Protein 3SEB (pdb70)

B-factor: mean 26.68, std 19.59, range [4.64, 135.82]

Nearest PDB structures (foldseek):
  3seb-assembly1_A  TM=1.004E+00  e=2.563E-52  Staphylococcus aureus
  3r8b-assembly5_I  TM=9.930E-01  e=5.705E-45  Staphylococcus aureus
  3r8b-assembly4_G  TM=9.935E-01  e=1.602E-44  Staphylococcus aureus
  8ybm-assembly2_C  TM=9.834E-01  e=3.161E-43  Staphylococcus aureus
  8ybm-assembly1_A  TM=9.885E-01  e=7.055E-43  Staphylococcus aureus

Structure (mmCIF, N/CA/C/O backbone):
data_3SEB
#
_entry.id   3SEB
#
_cell.length_a   45.404
_cell.length_b   67.720
_cell.length_c   79.065
_cell.angle_alpha   90.00
_cell.angle_beta   90.00
_cell.angle_gamma   90.00
#
_symmetry.space_group_name_H-M   'P 21 21 21'
#
loop_
_entity.id
_entity.type
_entity.pdbx_description
1 polymer 'STAPHYLOCOCCAL ENTEROTOXIN B'
2 water water
#
loop_
_atom_site.group_PDB
_atom_site.id
_atom_site.type_symbol
_atom_site.label_atom_id
_atom_site.label_alt_id
_atom_site.label_comp_id
_atom_site.label_asym_id
_atom_site.label_entity_id
_atom_site.label_seq_id
_atom_site.pdbx_PDB_ins_code
_atom_site.Cartn_x
_atom_site.Cartn_y
_atom_site.Cartn_z
_atom_site.occupancy
_atom_site.B_iso_or_equiv
_atom_site.auth_seq_id
_atom_site.auth_comp_id
_atom_site.auth_asym_id
_atom_site.auth_atom_id
_atom_site.pdbx_PDB_model_num
ATOM 1 N N . GLU A 1 1 ? 6.483 13.242 42.337 1.00 26.93 1 GLU A N 1
ATOM 2 C CA . GLU A 1 1 ? 6.225 13.623 43.720 1.00 49.64 1 GLU A CA 1
ATOM 3 C C . GLU A 1 1 ? 5.401 14.902 43.813 1.00 54.09 1 GLU A C 1
ATOM 4 O O . GLU A 1 1 ? 5.412 15.758 42.926 1.00 51.07 1 GLU A O 1
ATOM 10 N N . SER A 1 2 ? 4.660 15.059 44.908 1.00 49.28 2 SER A N 1
ATOM 11 C CA . SER A 1 2 ? 3.780 16.218 45.025 1.00 45.13 2 SER A CA 1
ATOM 12 C C . SER A 1 2 ? 4.183 17.146 46.168 1.00 46.38 2 SER A C 1
ATOM 13 O O . SER A 1 2 ? 4.287 16.737 47.320 1.00 48.67 2 SER A O 1
ATOM 16 N N . GLN A 1 3 ? 4.397 18.411 45.824 1.00 40.14 3 GLN A N 1
ATOM 17 C CA . GLN A 1 3 ? 4.503 19.479 46.813 1.00 43.29 3 GLN A CA 1
ATOM 18 C C . GLN A 1 3 ? 3.333 19.402 47.780 1.00 40.94 3 GLN A C 1
ATOM 19 O O . GLN A 1 3 ? 2.178 19.294 47.357 1.00 31.99 3 GLN A O 1
ATOM 25 N N . PRO A 1 4 ? 3.564 19.452 49.088 1.00 49.24 4 PRO A N 1
ATOM 26 C CA . PRO A 1 4 ? 2.418 19.417 50.011 1.00 43.73 4 PRO A CA 1
ATOM 27 C C . PRO A 1 4 ? 1.528 20.641 49.794 1.00 27.20 4 PRO A C 1
ATOM 28 O O . PRO A 1 4 ? 2.026 21.718 49.470 1.00 31.05 4 PRO A O 1
ATOM 32 N N . ASP A 1 5 ? 0.217 20.461 49.942 1.00 32.66 5 ASP A N 1
ATOM 33 C CA . ASP A 1 5 ? -0.696 21.593 49.750 1.00 33.40 5 ASP A CA 1
ATOM 34 C C . ASP A 1 5 ? -0.512 22.576 50.899 1.00 37.19 5 ASP A C 1
ATOM 35 O O . ASP A 1 5 ? -0.137 22.202 52.008 1.00 51.68 5 ASP A O 1
ATOM 40 N N . PRO A 1 6 ? -0.753 23.854 50.623 1.00 24.68 6 PRO A N 1
ATOM 41 C CA . PRO A 1 6 ? -0.423 24.945 51.533 1.00 27.65 6 PRO A CA 1
ATOM 42 C C . PRO A 1 6 ? -0.935 24.791 52.969 1.00 29.99 6 PRO A C 1
ATOM 43 O O . PRO A 1 6 ? -2.065 24.383 53.218 1.00 38.82 6 PRO A O 1
ATOM 47 N N . LYS A 1 7 ? -0.076 25.152 53.904 1.00 34.40 7 LYS A N 1
ATOM 48 C CA . LYS A 1 7 ? -0.299 25.245 55.335 1.00 51.56 7 LYS A CA 1
ATOM 49 C C . LYS A 1 7 ? 1.041 25.282 56.065 1.00 76.78 7 LYS A C 1
ATOM 50 O O . LYS A 1 7 ? 1.188 26.018 57.037 1.00 110.33 7 LYS A O 1
ATOM 56 N N . PRO A 1 8 ? 2.005 24.511 55.588 1.00 90.27 8 PRO A N 1
ATOM 57 C CA . PRO A 1 8 ? 3.408 24.937 55.579 1.00 91.07 8 PRO A CA 1
ATOM 58 C C . PRO A 1 8 ? 3.531 26.021 54.511 1.00 87.32 8 PRO A C 1
ATOM 59 O O . PRO A 1 8 ? 2.987 25.876 53.410 1.00 76.66 8 PRO A O 1
ATOM 63 N N . ASP A 1 9 ? 4.199 27.136 54.807 1.00 91.17 9 ASP A N 1
ATOM 64 C CA . ASP A 1 9 ? 4.001 28.249 53.864 1.00 88.57 9 ASP A CA 1
ATOM 65 C C . ASP A 1 9 ? 2.526 28.603 53.847 1.00 78.64 9 ASP A C 1
ATOM 66 O O . ASP A 1 9 ? 1.834 28.284 52.873 1.00 61.84 9 ASP A O 1
ATOM 71 N N . GLU A 1 10 ? 1.933 29.225 54.881 1.00 66.71 10 GLU A N 1
ATOM 72 C CA . GLU A 1 10 ? 0.508 29.468 54.584 1.00 36.69 10 GLU A CA 1
ATOM 73 C C . GLU A 1 10 ? 0.463 30.675 53.646 1.00 27.44 10 GLU A C 1
ATOM 74 O O . GLU A 1 10 ? 1.442 31.376 53.451 1.00 31.26 10 GLU A O 1
ATOM 80 N N . LEU A 1 11 ? -0.712 30.828 53.059 1.00 17.14 11 LEU A N 1
ATOM 81 C CA . LEU A 1 11 ? -0.866 31.647 51.864 1.00 18.89 11 LEU A CA 1
ATOM 82 C C . LEU A 1 11 ? -0.824 33.131 52.199 1.00 29.92 11 LEU A C 1
ATOM 83 O O . LEU A 1 11 ? -1.170 33.565 53.300 1.00 22.62 11 LEU A O 1
ATOM 88 N N . HIS A 1 12 ? -0.396 33.918 51.211 1.00 20.93 12 HIS A N 1
ATOM 89 C CA . HIS A 1 12 ? -0.524 35.359 51.347 1.00 18.49 12 HIS A CA 1
ATOM 90 C C . HIS A 1 12 ? -1.978 35.775 51.445 1.00 18.15 12 HIS A C 1
ATOM 91 O O . HIS A 1 12 ? -2.845 35.291 50.723 1.00 21.17 12 HIS A O 1
ATOM 98 N N . LYS A 1 13 ? -2.274 36.721 52.325 1.00 19.36 13 LYS A N 1
ATOM 99 C CA . LYS A 1 13 ? -3.644 37.216 52.460 1.00 16.83 13 LYS A CA 1
ATOM 100 C C . LYS A 1 13 ? -3.807 38.559 51.784 1.00 16.29 13 LYS A C 1
ATOM 101 O O . LYS A 1 13 ? -3.062 39.509 52.115 1.00 19.34 13 LYS A O 1
ATOM 107 N N . SER A 1 14 ? -4.706 38.740 50.831 1.00 21.35 14 SER A N 1
ATOM 108 C CA . SER A 1 14 ? -4.776 40.028 50.136 1.00 19.04 14 SER A CA 1
ATOM 109 C C . SER A 1 14 ? -5.115 41.160 51.090 1.00 20.23 14 SER A C 1
ATOM 110 O O . SER A 1 14 ? -4.685 42.306 50.879 1.00 22.90 14 SER A O 1
ATOM 113 N N . SER A 1 15 ? -5.880 40.875 52.143 1.00 18.93 15 SER A N 1
ATOM 114 C CA . SER A 1 15 ? -6.221 41.968 53.061 1.00 20.61 15 SER A CA 1
ATOM 115 C C . SER A 1 15 ? -4.994 42.537 53.741 1.00 24.24 15 SER A C 1
ATOM 116 O O . SER A 1 15 ? -5.055 43.665 54.256 1.00 29.56 15 SER A O 1
ATOM 119 N N . LYS A 1 16 ? -3.865 41.847 53.779 1.00 18.78 16 LYS A N 1
ATOM 120 C CA . LYS A 1 16 ? -2.687 42.401 54.434 1.00 23.01 16 LYS A CA 1
ATOM 121 C C . LYS A 1 16 ? -1.715 43.068 53.473 1.00 24.81 16 LYS A C 1
ATOM 122 O O . LYS A 1 16 ? -0.664 43.552 53.891 1.00 27.58 16 LYS A O 1
ATOM 128 N N . PHE A 1 17 ? -2.045 43.086 52.191 1.00 19.07 17 PHE A N 1
ATOM 129 C CA . PHE A 1 17 ? -1.330 43.859 51.197 1.00 14.99 17 PHE A CA 1
ATOM 130 C C . PHE A 1 17 ? -1.999 45.222 51.079 1.00 17.87 17 PHE A C 1
ATOM 131 O O . PHE A 1 17 ? -3.206 45.302 50.807 1.00 21.12 17 PHE A O 1
ATOM 139 N N . THR A 1 18 ? -1.206 46.275 51.307 1.00 17.75 18 THR A N 1
ATOM 140 C CA . THR A 1 18 ? -1.780 47.615 51.312 1.00 24.18 18 THR A CA 1
ATOM 141 C C . THR A 1 18 ? -1.249 48.480 50.178 1.00 31.61 18 THR A C 1
ATOM 142 O O . THR A 1 18 ? -1.563 49.671 50.096 1.00 29.35 18 THR A O 1
ATOM 146 N N . GLY A 1 19 ? -0.461 47.909 49.268 1.00 22.05 19 GLY A N 1
ATOM 147 C CA . GLY A 1 19 ? 0.006 48.625 48.087 1.00 21.71 19 GLY A CA 1
ATOM 148 C C . GLY A 1 19 ? -1.047 48.658 46.989 1.00 19.35 19 GLY A C 1
ATOM 149 O O . GLY A 1 19 ? -2.225 48.427 47.255 1.00 23.65 19 GLY A O 1
ATOM 150 N N . LEU A 1 20 ? -0.619 48.947 45.767 1.00 17.42 20 LEU A N 1
ATOM 151 C CA . LEU A 1 20 ? -1.493 49.097 44.611 1.00 20.25 20 LEU A CA 1
ATOM 152 C C . LEU A 1 20 ? -1.688 47.745 43.927 1.00 18.14 20 LEU A C 1
ATOM 153 O O . LEU A 1 20 ? -0.747 47.262 43.293 1.00 16.23 20 LEU A O 1
ATOM 158 N N . MET A 1 21 ? -2.860 47.147 44.054 1.00 15.16 21 MET A N 1
ATOM 159 C CA . MET A 1 21 ? -3.130 45.838 43.445 1.00 16.74 21 MET A CA 1
ATOM 160 C C . MET A 1 21 ? -3.034 45.900 41.921 1.00 15.03 21 MET A C 1
ATOM 161 O O . MET A 1 21 ? -2.793 44.844 41.303 1.00 14.18 21 MET A O 1
ATOM 166 N N . GLU A 1 22 ? -3.198 47.065 41.306 1.00 13.28 22 GLU A N 1
ATOM 167 C CA . GLU A 1 22 ? -2.973 47.184 39.857 1.00 13.08 22 GLU A CA 1
ATOM 168 C C . GLU A 1 22 ? -1.616 46.649 39.413 1.00 13.30 22 GLU A C 1
ATOM 169 O O . GLU A 1 22 ? -1.462 46.174 38.295 1.00 14.51 22 GLU A O 1
ATOM 175 N N . ASN A 1 23 ? -0.627 46.759 40.287 1.00 13.72 23 ASN A N 1
ATOM 176 C CA . ASN A 1 23 ? 0.729 46.363 39.913 1.00 14.60 23 ASN A CA 1
ATOM 177 C C . ASN A 1 23 ? 0.860 44.846 39.826 1.00 13.31 23 ASN A C 1
ATOM 178 O O . ASN A 1 23 ? 1.803 44.406 39.153 1.00 16.15 23 ASN A O 1
ATOM 183 N N . MET A 1 24 ? -0.055 44.107 40.439 1.00 13.28 24 MET A N 1
ATOM 184 C CA . MET A 1 24 ? -0.205 42.667 40.166 1.00 12.78 24 MET A CA 1
ATOM 185 C C . MET A 1 24 ? -1.144 42.439 38.991 1.00 12.96 24 MET A C 1
ATOM 186 O O . MET A 1 24 ? -0.863 41.620 38.105 1.00 14.96 24 MET A O 1
ATOM 191 N N . LYS A 1 25 ? -2.264 43.153 38.910 1.00 11.88 25 LYS A N 1
ATOM 192 C CA . LYS A 1 25 ? -3.226 42.950 37.832 1.00 13.30 25 LYS A CA 1
ATOM 193 C C . LYS A 1 25 ? -2.603 43.061 36.452 1.00 14.09 25 LYS A C 1
ATOM 194 O O . LYS A 1 25 ? -2.897 42.278 35.557 1.00 14.27 25 LYS A O 1
ATOM 200 N N . VAL A 1 26 ? -1.737 44.049 36.251 1.00 13.18 26 VAL A N 1
ATOM 201 C CA . VAL A 1 26 ? -1.189 44.334 34.933 1.00 14.02 26 VAL A CA 1
ATOM 202 C C . VAL A 1 26 ? -0.367 43.167 34.405 1.00 16.88 26 VAL A C 1
ATOM 203 O O . VAL A 1 26 ? -0.234 43.015 33.187 1.00 18.20 26 VAL A O 1
ATOM 207 N N . LEU A 1 27 ? 0.151 42.326 35.295 1.00 15.11 27 LEU A N 1
ATOM 208 C CA . LEU A 1 27 ? 0.940 41.179 34.815 1.00 11.25 27 LEU A CA 1
ATOM 209 C C . LEU A 1 27 ? 0.047 40.142 34.142 1.00 14.17 27 LEU A C 1
ATOM 210 O O . LEU A 1 27 ? 0.583 39.351 33.348 1.00 15.01 27 LEU A O 1
ATOM 215 N N . TYR A 1 28 ? -1.252 40.117 34.465 1.00 12.62 28 TYR A N 1
ATOM 216 C CA . TYR A 1 28 ? -2.173 39.094 33.965 1.00 11.94 28 TYR A CA 1
ATOM 217 C C . TYR A 1 28 ? -3.331 39.702 33.186 1.00 14.68 28 TYR A C 1
ATOM 218 O O . TYR A 1 28 ? -4.372 39.055 33.011 1.00 18.21 28 TYR A O 1
ATOM 227 N N . ASP A 1 29 ? -3.130 40.931 32.714 1.00 12.37 29 ASP A N 1
ATOM 228 C CA . ASP A 1 29 ? -4.077 41.600 31.830 1.00 16.53 29 ASP A CA 1
ATOM 229 C C . ASP A 1 29 ? -3.795 41.245 30.377 1.00 19.17 29 ASP A C 1
ATOM 230 O O . ASP A 1 29 ? -3.067 40.285 30.125 1.00 19.24 29 ASP A O 1
ATOM 235 N N . ASP A 1 30 ? -4.341 41.999 29.430 1.00 16.77 30 ASP A N 1
ATOM 236 C CA . ASP A 1 30 ? -4.298 41.626 28.022 1.00 22.13 30 ASP A CA 1
ATOM 237 C C . ASP A 1 30 ? -2.895 41.520 27.446 1.00 19.48 30 ASP A C 1
ATOM 238 O O . ASP A 1 30 ? -2.564 40.699 26.587 1.00 22.76 30 ASP A O 1
ATOM 243 N N . ASN A 1 31 ? -2.014 42.390 27.923 1.00 19.10 31 ASN A N 1
ATOM 244 C CA . ASN A 1 31 ? -0.692 42.466 27.304 1.00 20.20 31 ASN A CA 1
ATOM 245 C C . ASN A 1 31 ? 0.260 41.455 27.931 1.00 20.11 31 ASN A C 1
ATOM 246 O O . ASN A 1 31 ? 0.319 41.306 29.142 1.00 21.41 31 ASN A O 1
ATOM 251 N N . HIS A 1 32 ? 0.969 40.764 27.052 1.00 16.19 32 HIS A N 1
ATOM 252 C CA . HIS A 1 32 ? 1.970 39.779 27.425 1.00 15.90 32 HIS A CA 1
ATOM 253 C C . HIS A 1 32 ? 2.917 39.558 26.254 1.00 15.70 32 HIS A C 1
ATOM 254 O O . HIS A 1 32 ? 2.586 39.955 25.134 1.00 21.26 32 HIS A O 1
ATOM 261 N N . VAL A 1 33 ? 4.053 38.922 26.531 1.00 12.96 33 VAL A N 1
ATOM 262 C CA . VAL A 1 33 ? 4.976 38.608 25.433 1.00 14.57 33 VAL A CA 1
ATOM 263 C C . VAL A 1 33 ? 4.584 37.284 24.807 1.00 18.39 33 VAL A C 1
ATOM 264 O O . VAL A 1 33 ? 4.374 36.247 25.448 1.00 17.55 33 VAL A O 1
ATOM 268 N N . SER A 1 34 ? 4.460 37.294 23.477 1.00 16.36 34 SER A N 1
ATOM 269 C CA . SER A 1 34 ? 4.231 36.049 22.763 1.00 18.17 34 SER A CA 1
ATOM 270 C C . SER A 1 34 ? 4.962 36.139 21.423 1.00 22.15 34 SER A C 1
ATOM 271 O O . SER A 1 34 ? 4.664 37.013 20.611 1.00 30.55 34 SER A O 1
ATOM 274 N N . ALA A 1 35 ? 5.912 35.247 21.205 1.00 14.57 35 ALA A N 1
ATOM 275 C CA . ALA A 1 35 ? 6.578 35.228 19.902 1.00 14.67 35 ALA A CA 1
ATOM 276 C C . ALA A 1 35 ? 6.790 33.797 19.442 1.00 16.87 35 ALA A C 1
ATOM 277 O O . ALA A 1 35 ? 7.005 32.873 20.221 1.00 18.06 35 ALA A O 1
ATOM 279 N N . ILE A 1 36 ? 6.699 33.589 18.134 1.00 17.47 36 ILE A N 1
ATOM 280 C CA . ILE A 1 36 ? 6.799 32.228 17.612 1.00 16.35 36 ILE A CA 1
ATOM 281 C C . ILE A 1 36 ? 7.981 32.130 16.659 1.00 17.27 36 ILE A C 1
ATOM 282 O O . ILE A 1 36 ? 8.057 32.963 15.754 1.00 19.25 36 ILE A O 1
ATOM 287 N N . ASN A 1 37 ? 8.873 31.167 16.861 1.00 19.54 37 ASN A N 1
ATOM 288 C CA . ASN A 1 37 ? 9.999 30.914 15.960 1.00 17.91 37 ASN A CA 1
ATOM 289 C C . ASN A 1 37 ? 10.965 32.080 15.843 1.00 24.65 37 ASN A C 1
ATOM 290 O O . ASN A 1 37 ? 11.202 32.631 14.760 1.00 20.92 37 ASN A O 1
ATOM 295 N N . VAL A 1 38 ? 11.538 32.465 16.985 1.00 16.29 38 VAL A N 1
ATOM 296 C CA . VAL A 1 38 ? 12.518 33.539 17.047 1.00 16.70 38 VAL A CA 1
ATOM 297 C C . VAL A 1 38 ? 13.824 33.042 17.645 1.00 14.80 38 VAL A C 1
ATOM 298 O O . VAL A 1 38 ? 13.865 32.064 18.388 1.00 16.81 38 VAL A O 1
ATOM 302 N N . LYS A 1 39 ? 14.942 33.701 17.365 1.00 14.86 39 LYS A N 1
ATOM 303 C CA . LYS A 1 39 ? 16.251 33.312 17.868 1.00 16.36 39 LYS A CA 1
ATOM 304 C C . LYS A 1 39 ? 16.880 34.460 18.655 1.00 13.55 39 LYS A C 1
ATOM 305 O O . LYS A 1 39 ? 16.668 35.631 18.314 1.00 17.64 39 LYS A O 1
ATOM 311 N N . SER A 1 40 ? 17.626 34.121 19.693 1.00 14.54 40 SER A N 1
ATOM 312 C CA . SER A 1 40 ? 18.300 35.130 20.501 1.00 15.27 40 SER A CA 1
ATOM 313 C C . SER A 1 40 ? 19.271 35.944 19.648 1.00 20.43 40 SER A C 1
ATOM 314 O O . SER A 1 40 ? 19.854 35.407 18.712 1.00 20.95 40 SER A O 1
ATOM 317 N N . ILE A 1 41 ? 19.414 37.226 19.975 1.00 16.48 41 ILE A N 1
ATOM 318 C CA . ILE A 1 41 ? 20.295 38.074 19.164 1.00 19.35 41 ILE A CA 1
ATOM 319 C C . ILE A 1 41 ? 21.414 38.658 20.002 1.00 26.16 41 ILE A C 1
ATOM 320 O O . ILE A 1 41 ? 22.292 39.323 19.448 1.00 23.30 41 ILE A O 1
ATOM 325 N N . ASP A 1 42 ? 21.359 38.443 21.314 1.00 18.51 42 ASP A N 1
ATOM 326 C CA . ASP A 1 42 ? 22.384 39.021 22.187 1.00 18.25 42 ASP A CA 1
ATOM 327 C C . ASP A 1 42 ? 22.255 38.357 23.551 1.00 21.66 42 ASP A C 1
ATOM 328 O O . ASP A 1 42 ? 21.404 37.468 23.745 1.00 17.71 42 ASP A O 1
ATOM 333 N N . GLN A 1 43 ? 23.108 38.797 24.463 1.00 18.66 43 GLN A N 1
ATOM 334 C CA . GLN A 1 43 ? 23.116 38.260 25.821 1.00 17.94 43 GLN A CA 1
ATOM 335 C C . GLN A 1 43 ? 23.709 39.341 26.724 1.00 24.24 43 GLN A C 1
ATOM 336 O O . GLN A 1 43 ? 24.721 39.936 26.321 1.00 23.53 43 GLN A O 1
ATOM 342 N N . PHE A 1 44 ? 23.103 39.626 27.864 1.00 18.01 44 PHE A N 1
ATOM 343 C CA . PHE A 1 44 ? 23.610 40.635 28.806 1.00 19.91 44 PHE A CA 1
ATOM 344 C C . PHE A 1 44 ? 24.479 39.906 29.830 1.00 22.14 44 PHE A C 1
ATOM 345 O O . PHE A 1 44 ? 25.711 39.977 29.764 1.00 21.80 44 PHE A O 1
ATOM 353 N N . LEU A 1 45 ? 23.861 39.159 30.734 1.00 18.46 45 LEU A N 1
ATOM 354 C CA . LEU A 1 45 ? 24.542 38.300 31.688 1.00 16.81 45 LEU A CA 1
ATOM 355 C C . LEU A 1 45 ? 24.496 36.845 31.240 1.00 16.78 45 LEU A C 1
ATOM 356 O O . LEU A 1 45 ? 23.732 36.515 30.325 1.00 18.49 45 LEU A O 1
ATOM 361 N N . TYR A 1 46 ? 25.293 35.994 31.868 1.00 16.35 46 TYR A N 1
ATOM 362 C CA . TYR A 1 46 ? 25.542 34.645 31.377 1.00 15.95 46 TYR A CA 1
ATOM 363 C C . TYR A 1 46 ? 24.311 33.755 31.549 1.00 17.52 46 TYR A C 1
ATOM 364 O O . TYR A 1 46 ? 24.282 32.639 31.022 1.00 19.53 46 TYR A O 1
ATOM 373 N N . PHE A 1 47 ? 23.314 34.225 32.293 1.00 15.04 47 PHE A N 1
ATOM 374 C CA . PHE A 1 47 ? 22.109 33.430 32.539 1.00 14.93 47 PHE A CA 1
ATOM 375 C C . PHE A 1 47 ? 20.910 34.078 31.881 1.00 14.65 47 PHE A C 1
ATOM 376 O O . PHE A 1 47 ? 19.770 33.724 32.232 1.00 16.01 47 PHE A O 1
ATOM 384 N N . ASP A 1 48 ? 21.111 34.981 30.926 1.00 12.91 48 ASP A N 1
ATOM 385 C CA . ASP A 1 48 ? 19.976 35.481 30.149 1.00 14.57 48 ASP A CA 1
ATOM 386 C C . ASP A 1 48 ? 20.204 35.366 28.645 1.00 14.96 48 ASP A C 1
ATOM 387 O O . ASP A 1 48 ? 21.277 34.959 28.166 1.00 15.32 48 ASP A O 1
ATOM 392 N N . LEU A 1 49 ? 19.151 35.705 27.909 1.00 13.38 49 LEU A N 1
ATOM 393 C CA . LEU A 1 49 ? 19.152 35.825 26.468 1.00 13.69 49 LEU A CA 1
ATOM 394 C C . LEU A 1 49 ? 18.317 37.039 26.068 1.00 14.10 49 LEU A C 1
ATOM 395 O O . LEU A 1 49 ? 17.320 37.375 26.725 1.00 17.13 49 LEU A O 1
ATOM 400 N N . ILE A 1 50 ? 18.741 37.717 25.011 1.00 14.63 50 ILE A N 1
ATOM 401 C CA . ILE A 1 50 ? 18.005 38.868 24.505 1.00 14.19 50 ILE A CA 1
ATOM 402 C C . ILE A 1 50 ? 17.406 38.556 23.138 1.00 17.69 50 ILE A C 1
ATOM 403 O O . ILE A 1 50 ? 18.113 37.968 22.298 1.00 18.09 50 ILE A O 1
ATOM 408 N N . TYR A 1 51 ? 16.152 38.896 22.933 1.00 15.37 51 TYR A N 1
ATOM 409 C CA . TYR A 1 51 ? 15.358 38.684 21.735 1.00 16.47 51 TYR A CA 1
ATOM 410 C C . TYR A 1 51 ? 14.866 39.999 21.143 1.00 19.89 51 TYR A C 1
ATOM 411 O O . TYR A 1 51 ? 14.525 40.930 21.881 1.00 18.87 51 TYR A O 1
ATOM 420 N N . SER A 1 52 ? 14.821 40.090 19.812 1.00 18.66 52 SER A N 1
ATOM 421 C CA . SER A 1 52 ? 14.128 41.238 19.222 1.00 19.71 52 SER A CA 1
ATOM 422 C C . SER A 1 52 ? 12.701 40.789 18.921 1.00 23.57 52 SER A C 1
ATOM 423 O O . SER A 1 52 ? 12.345 40.110 17.962 1.00 29.23 52 SER A O 1
ATOM 426 N N . ILE A 1 53 ? 11.851 41.142 19.873 1.00 20.33 53 ILE A N 1
ATOM 427 C CA . ILE A 1 53 ? 10.426 40.858 19.812 1.00 23.35 53 ILE A CA 1
ATOM 428 C C . ILE A 1 53 ? 9.683 42.178 19.847 1.00 24.49 53 ILE A C 1
ATOM 429 O O . ILE A 1 53 ? 9.711 42.925 20.816 1.00 27.18 53 ILE A O 1
ATOM 434 N N . LYS A 1 54 ? 9.039 42.541 18.738 1.00 27.67 54 LYS A N 1
ATOM 435 C CA . LYS A 1 54 ? 8.393 43.851 18.751 1.00 25.33 54 LYS A CA 1
ATOM 436 C C . LYS A 1 54 ? 6.962 43.689 19.252 1.00 31.27 54 LYS A C 1
ATOM 437 O O . LYS A 1 54 ? 6.285 42.712 18.935 1.00 34.06 54 LYS A O 1
ATOM 443 N N . ASP A 1 55 ? 6.540 44.651 20.050 1.00 22.87 55 ASP A N 1
ATOM 444 C CA . ASP A 1 55 ? 5.165 44.779 20.502 1.00 29.11 55 ASP A CA 1
ATOM 445 C C . ASP A 1 55 ? 4.317 45.343 19.362 1.00 37.91 55 ASP A C 1
ATOM 446 O O . ASP A 1 55 ? 4.043 46.540 19.367 1.00 31.40 55 ASP A O 1
ATOM 451 N N . THR A 1 56 ? 3.925 44.509 18.407 1.00 45.91 56 THR A N 1
ATOM 452 C CA . THR A 1 56 ? 3.210 45.007 17.233 1.00 45.37 56 THR A CA 1
ATOM 453 C C . THR A 1 56 ? 1.937 45.758 17.609 1.00 51.14 56 THR A C 1
ATOM 454 O O . THR A 1 56 ? 1.520 46.659 16.876 1.00 72.86 56 THR A O 1
ATOM 458 N N . LYS A 1 57 ? 1.319 45.411 18.730 1.00 41.72 57 LYS A N 1
ATOM 459 C CA . LYS A 1 57 ? 0.049 45.997 19.146 1.00 34.05 57 LYS A CA 1
ATOM 460 C C . LYS A 1 57 ? 0.188 47.391 19.733 1.00 43.22 57 LYS A C 1
ATOM 461 O O . LYS A 1 57 ? -0.645 48.277 19.507 1.00 41.35 57 LYS A O 1
ATOM 467 N N . LEU A 1 58 ? 1.229 47.663 20.523 1.00 33.85 58 LEU A N 1
ATOM 468 C CA . LEU A 1 58 ? 1.340 49.009 21.085 1.00 31.59 58 LEU A CA 1
ATOM 469 C C . LEU A 1 58 ? 2.757 49.558 20.967 1.00 22.19 58 LEU A C 1
ATOM 470 O O . LEU A 1 58 ? 3.009 50.718 21.280 1.00 31.03 58 LEU A O 1
ATOM 475 N N . GLY A 1 59 ? 3.699 48.732 20.506 1.00 24.57 59 GLY A N 1
ATOM 476 C CA . GLY A 1 59 ? 5.062 49.238 20.367 1.00 25.20 59 GLY A CA 1
ATOM 477 C C . GLY A 1 59 ? 5.626 49.656 21.708 1.00 27.24 59 GLY A C 1
ATOM 478 O O . GLY A 1 59 ? 6.349 50.647 21.809 1.00 30.12 59 GLY A O 1
ATOM 479 N N . ASN A 1 60 ? 5.346 48.922 22.792 1.00 22.98 60 ASN A N 1
ATOM 480 C CA . ASN A 1 60 ? 5.918 49.370 24.069 1.00 18.60 60 ASN A CA 1
ATOM 481 C C . ASN A 1 60 ? 7.321 48.811 24.286 1.00 19.33 60 ASN A C 1
ATOM 482 O O . ASN A 1 60 ? 8.014 49.240 25.196 1.00 22.56 60 ASN A O 1
ATOM 487 N N . TYR A 1 61 ? 7.701 47.849 23.460 1.00 21.54 61 TYR A N 1
ATOM 488 C CA . TYR A 1 61 ? 9.032 47.269 23.536 1.00 14.94 61 TYR A CA 1
ATOM 489 C C . TYR A 1 61 ? 9.442 46.791 22.145 1.00 17.26 61 TYR A C 1
ATOM 490 O O . TYR A 1 61 ? 8.576 46.442 21.334 1.00 22.00 61 TYR A O 1
ATOM 499 N N . ASP A 1 62 ? 10.743 46.784 21.911 1.00 18.09 62 ASP A N 1
ATOM 500 C CA . ASP A 1 62 ? 11.346 46.238 20.713 1.00 22.09 62 ASP A CA 1
ATOM 501 C C . ASP A 1 62 ? 12.342 45.124 21.020 1.00 20.28 62 ASP A C 1
ATOM 502 O O . ASP A 1 62 ? 12.758 44.408 20.098 1.00 23.64 62 ASP A O 1
ATOM 507 N N . ASN A 1 63 ? 12.739 44.996 22.286 1.00 17.56 63 ASN A N 1
ATOM 508 C CA . ASN A 1 63 ? 13.717 44.019 22.712 1.00 18.65 63 ASN A CA 1
ATOM 509 C C . ASN A 1 63 ? 13.272 43.439 24.059 1.00 18.83 63 ASN A C 1
ATOM 510 O O . ASN A 1 63 ? 12.827 44.227 24.898 1.00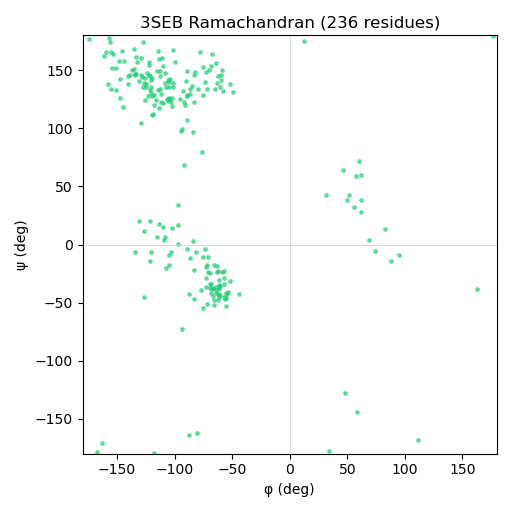 20.06 63 ASN A O 1
ATOM 515 N N . VAL A 1 64 ? 13.412 42.129 24.216 1.00 14.72 64 VAL A N 1
ATOM 516 C CA . VAL A 1 64 ? 13.012 41.453 25.442 1.00 15.74 64 VAL A CA 1
ATOM 517 C C . VAL A 1 64 ? 14.160 40.638 26.017 1.00 14.06 64 VAL A C 1
ATOM 518 O O . VAL A 1 64 ? 14.756 39.784 25.348 1.00 15.67 64 VAL A O 1
ATOM 522 N N . ARG A 1 65 ? 14.507 40.891 27.262 1.00 12.78 65 ARG A N 1
ATOM 523 C CA . ARG A 1 65 ? 15.485 40.129 28.010 1.00 11.65 65 ARG A CA 1
ATOM 524 C C . ARG A 1 65 ? 14.753 39.013 28.735 1.00 11.50 65 ARG A C 1
ATOM 525 O O . ARG A 1 65 ? 13.858 39.271 29.532 1.00 14.62 65 ARG A O 1
ATOM 533 N N . VAL A 1 66 ? 15.107 37.779 28.461 1.00 12.45 66 VAL A N 1
ATOM 534 C CA . VAL A 1 66 ? 14.637 36.598 29.166 1.00 12.18 66 VAL A CA 1
ATOM 535 C C . VAL A 1 66 ? 15.701 36.103 30.139 1.00 14.56 66 VAL A C 1
ATOM 536 O O . VAL A 1 66 ? 16.818 35.721 29.765 1.00 14.46 66 VAL A O 1
ATOM 540 N N . GLU A 1 67 ? 15.394 36.067 31.435 1.00 13.13 67 GLU A N 1
ATOM 541 C CA . GLU A 1 67 ? 16.325 35.632 32.452 1.00 11.99 67 GLU A CA 1
ATOM 542 C C . GLU A 1 67 ? 15.982 34.239 32.953 1.00 15.12 67 GLU A C 1
ATOM 543 O O . GLU A 1 67 ? 14.826 33.879 33.203 1.00 13.12 67 GLU A O 1
ATOM 549 N N . PHE A 1 68 ? 17.012 33.406 33.082 1.00 13.93 68 PHE A N 1
ATOM 550 C CA . PHE A 1 68 ? 16.888 32.048 33.572 1.00 12.53 68 PHE A CA 1
ATOM 551 C C . PHE A 1 68 ? 17.602 31.884 34.910 1.00 15.20 68 PHE A C 1
ATOM 552 O O . PHE A 1 68 ? 18.387 32.728 35.348 1.00 16.16 68 PHE A O 1
ATOM 560 N N . LYS A 1 69 ? 17.308 30.771 35.563 1.00 15.44 69 LYS A N 1
ATOM 561 C CA . LYS A 1 69 ? 17.841 30.462 36.874 1.00 14.49 69 LYS A CA 1
ATOM 562 C C . LYS A 1 69 ? 19.328 30.168 36.861 1.00 18.70 69 LYS A C 1
ATOM 563 O O . LYS A 1 69 ? 20.013 30.316 37.885 1.00 21.39 69 LYS A O 1
ATOM 569 N N . ASN A 1 70 ? 19.847 29.740 35.714 1.00 17.53 70 ASN A N 1
ATOM 570 C CA . ASN A 1 70 ? 21.243 29.302 35.672 1.00 19.44 70 ASN A CA 1
ATOM 571 C C . ASN A 1 70 ? 21.827 29.403 34.275 1.00 19.31 70 ASN A C 1
ATOM 572 O O . ASN A 1 70 ? 21.180 29.682 33.259 1.00 17.65 70 ASN A O 1
ATOM 577 N N . LYS A 1 71 ? 23.127 29.139 34.167 1.00 17.84 71 LYS A N 1
ATOM 578 C CA . LYS A 1 71 ? 23.797 29.168 32.878 1.00 18.82 71 LYS A CA 1
ATOM 579 C C . LYS A 1 71 ? 23.351 28.056 31.931 1.00 16.86 71 LYS A C 1
ATOM 580 O O . LYS A 1 71 ? 23.259 28.323 30.728 1.00 18.46 71 LYS A O 1
ATOM 586 N N . ASP A 1 72 ? 23.102 26.858 32.444 1.00 16.31 72 ASP A N 1
ATOM 587 C CA . ASP A 1 72 ? 22.723 25.734 31.608 1.00 19.97 72 ASP A CA 1
ATOM 588 C C . ASP A 1 72 ? 21.501 26.059 30.760 1.00 22.05 72 ASP A C 1
ATOM 589 O O . ASP A 1 72 ? 21.449 25.694 29.596 1.00 19.67 72 ASP A O 1
ATOM 594 N N . LEU A 1 73 ? 20.507 26.739 31.344 1.00 16.95 73 LEU A N 1
ATOM 595 C CA . LEU A 1 73 ? 19.322 27.039 30.543 1.00 14.57 73 LEU A CA 1
ATOM 596 C C . LEU A 1 73 ? 19.590 28.045 29.434 1.00 18.41 73 LEU A C 1
ATOM 597 O O . LEU A 1 73 ? 19.100 27.924 28.309 1.00 15.86 73 LEU A O 1
ATOM 602 N N . ALA A 1 74 ? 20.369 29.099 29.713 1.00 14.83 74 ALA A N 1
ATOM 603 C CA . ALA A 1 74 ? 20.696 30.041 28.656 1.00 13.68 74 ALA A CA 1
ATOM 604 C C . ALA A 1 74 ? 21.528 29.355 27.579 1.00 17.88 74 ALA A C 1
ATOM 605 O O . ALA A 1 74 ? 21.330 29.575 26.395 1.00 18.55 74 ALA A O 1
ATOM 607 N N . ASP A 1 75 ? 22.460 28.484 27.995 1.00 15.57 75 ASP A N 1
ATOM 608 C CA . ASP A 1 75 ? 23.269 27.821 26.965 1.00 16.99 75 ASP A CA 1
ATOM 609 C C . ASP A 1 75 ? 22.406 26.932 26.077 1.00 18.74 75 ASP A C 1
ATOM 610 O O . ASP A 1 75 ? 22.602 26.762 24.869 1.00 22.10 75 ASP A O 1
ATOM 615 N N . LYS A 1 76 ? 21.413 26.302 26.697 1.00 17.22 76 LYS A N 1
ATOM 616 C CA . LYS A 1 76 ? 20.569 25.379 25.948 1.00 18.95 76 LYS A CA 1
ATOM 617 C C . LYS A 1 76 ? 19.832 26.073 24.820 1.00 19.70 76 LYS A C 1
ATOM 618 O O . LYS A 1 76 ? 19.639 25.507 23.742 1.00 22.11 76 LYS A O 1
ATOM 624 N N . TYR A 1 77 ? 19.367 27.309 25.034 1.00 15.89 77 TYR A N 1
ATOM 625 C CA . TYR A 1 77 ? 18.528 27.930 24.014 1.00 16.51 77 TYR A CA 1
ATOM 626 C C . TYR A 1 77 ? 19.257 28.962 23.173 1.00 15.32 77 TYR A C 1
ATOM 627 O O . TYR A 1 77 ? 18.686 29.472 22.214 1.00 18.90 77 TYR A O 1
ATOM 636 N N . LYS A 1 78 ? 20.497 29.302 23.498 1.00 14.39 78 LYS A N 1
ATOM 637 C CA . LYS A 1 78 ? 21.196 30.349 22.764 1.00 17.94 78 LYS A CA 1
ATOM 638 C C . LYS A 1 78 ? 21.286 30.013 21.277 1.00 17.60 78 LYS A C 1
ATOM 639 O O . LYS A 1 78 ? 21.664 28.889 20.953 1.00 24.75 78 LYS A O 1
ATOM 645 N N . ASP A 1 79 ? 20.953 30.951 20.408 1.00 17.16 79 ASP A N 1
ATOM 646 C CA . ASP A 1 79 ? 21.098 30.777 18.965 1.00 26.26 79 ASP A CA 1
ATOM 647 C C . ASP A 1 79 ? 20.128 29.753 18.374 1.00 30.94 79 ASP A C 1
ATOM 648 O O . ASP A 1 79 ? 20.197 29.476 17.167 1.00 30.64 79 ASP A O 1
ATOM 653 N N . LYS A 1 80 ? 19.219 29.181 19.152 1.00 25.90 80 LYS A N 1
ATOM 654 C CA . LYS A 1 80 ? 18.241 28.230 18.623 1.00 24.91 80 LYS A CA 1
ATOM 655 C C . LYS A 1 80 ? 16.897 28.916 18.394 1.00 20.37 80 LYS A C 1
ATOM 656 O O . LYS A 1 80 ? 16.664 29.938 19.025 1.00 19.47 80 LYS A O 1
ATOM 662 N N . TYR A 1 81 ? 16.062 28.358 17.516 1.00 16.63 81 TYR A N 1
ATOM 663 C CA . TYR A 1 81 ? 14.772 29.012 17.289 1.00 14.86 81 TYR A CA 1
ATOM 664 C C . TYR A 1 81 ? 13.778 28.444 18.300 1.00 18.23 81 TYR A C 1
ATOM 665 O O . TYR A 1 81 ? 13.632 27.234 18.455 1.00 18.21 81 TYR A O 1
ATOM 674 N N . VAL A 1 82 ? 13.116 29.371 18.996 1.00 14.56 82 VAL A N 1
ATOM 675 C CA . VAL A 1 82 ? 12.252 29.053 20.117 1.00 13.11 82 VAL A CA 1
ATOM 676 C C . VAL A 1 82 ? 10.948 29.835 20.003 1.00 12.59 82 VAL A C 1
ATOM 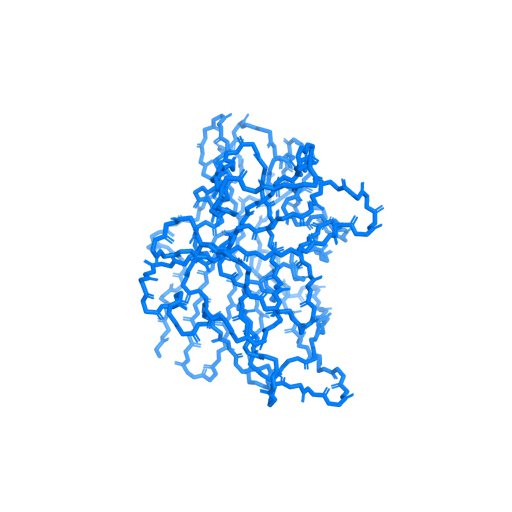677 O O . VAL A 1 82 ? 10.772 30.767 19.211 1.00 14.57 82 VAL A O 1
ATOM 681 N N . ASP A 1 83 ? 9.981 29.442 20.830 1.00 13.88 83 ASP A N 1
ATOM 682 C CA . ASP A 1 83 ? 8.774 30.212 21.074 1.00 11.88 83 ASP A CA 1
ATOM 683 C C . ASP A 1 83 ? 8.922 30.827 22.479 1.00 14.28 83 ASP A C 1
ATOM 684 O O . ASP A 1 83 ? 9.480 30.172 23.355 1.00 13.45 83 ASP A O 1
ATOM 689 N N . VAL A 1 84 ? 8.458 32.067 22.628 1.00 14.25 84 VAL A N 1
ATOM 690 C CA . VAL A 1 84 ? 8.590 32.772 23.905 1.00 13.28 84 VAL A CA 1
ATOM 691 C C . VAL A 1 84 ? 7.199 33.158 24.384 1.00 15.91 84 VAL A C 1
ATOM 692 O O . VAL A 1 84 ? 6.417 33.670 23.585 1.00 17.13 84 VAL A O 1
ATOM 696 N N . PHE A 1 85 ? 6.857 32.921 25.647 1.00 14.13 85 PHE A N 1
ATOM 697 C CA . PHE A 1 85 ? 5.529 33.286 26.129 1.00 12.63 85 PHE A CA 1
ATOM 698 C C . PHE A 1 85 ? 5.689 33.678 27.591 1.00 14.95 85 PHE A C 1
ATOM 699 O O . PHE A 1 85 ? 6.138 32.885 28.391 1.00 14.59 85 PHE A O 1
ATOM 707 N N . GLY A 1 86 ? 5.224 34.878 27.955 1.00 14.04 86 GLY A N 1
ATOM 708 C CA . GLY A 1 86 ? 5.305 35.108 29.405 1.00 16.87 86 GLY A CA 1
ATOM 709 C C . GLY A 1 86 ? 4.857 36.504 29.815 1.00 15.36 86 GLY A C 1
ATOM 710 O O . GLY A 1 86 ? 4.461 37.302 28.992 1.00 14.31 86 GLY A O 1
ATOM 711 N N . ALA A 1 87 ? 4.907 36.741 31.114 1.00 11.07 87 ALA A N 1
ATOM 712 C CA . ALA A 1 87 ? 4.466 38.001 31.718 1.00 11.37 87 ALA A CA 1
ATOM 713 C C . ALA A 1 87 ? 5.674 38.900 31.888 1.00 14.42 87 ALA A C 1
ATOM 714 O O . ALA A 1 87 ? 6.674 38.482 32.466 1.00 14.99 87 ALA A O 1
ATOM 716 N N . ASN A 1 88 ? 5.607 40.110 31.344 1.00 12.65 88 ASN A N 1
ATOM 717 C CA . ASN A 1 88 ? 6.788 40.967 31.353 1.00 11.95 88 ASN A CA 1
ATOM 718 C C . ASN A 1 88 ? 6.625 42.173 32.274 1.00 12.10 88 ASN A C 1
ATOM 719 O O . ASN A 1 88 ? 5.511 42.567 32.629 1.00 15.91 88 ASN A O 1
ATOM 724 N N . TYR A 1 89 ? 7.772 42.745 32.641 1.00 11.81 89 TYR A N 1
ATOM 725 C CA . TYR A 1 89 ? 7.819 43.926 33.502 1.00 12.81 89 TYR A CA 1
ATOM 726 C C . TYR A 1 89 ? 8.776 44.987 32.957 1.00 14.45 89 TYR A C 1
ATOM 727 O O . TYR A 1 89 ? 9.652 44.731 32.141 1.00 13.99 89 TYR A O 1
ATOM 736 N N . TYR A 1 90 ? 8.591 46.211 33.452 1.00 15.10 90 TYR A N 1
ATOM 737 C CA . TYR A 1 90 ? 9.314 47.358 32.938 1.00 12.35 90 TYR A CA 1
ATOM 738 C C . TYR A 1 90 ? 10.035 48.150 34.026 1.00 16.05 90 TYR A C 1
ATOM 739 O O . TYR A 1 90 ? 11.184 48.527 33.781 1.00 16.31 90 TYR A O 1
ATOM 748 N N . TYR A 1 91 ? 9.361 48.421 35.148 1.00 15.73 91 TYR A N 1
ATOM 749 C CA . TYR A 1 91 ? 9.929 49.406 36.077 1.00 16.73 91 TYR A CA 1
ATOM 750 C C . TYR A 1 91 ? 11.289 49.006 36.617 1.00 18.18 91 TYR A C 1
ATOM 751 O O . TYR A 1 91 ? 12.155 49.874 36.827 1.00 22.74 91 TYR A O 1
ATOM 760 N N . GLN A 1 92 ? 11.494 47.718 36.847 1.00 15.89 92 GLN A N 1
ATOM 761 C CA . GLN A 1 92 ? 12.725 47.176 37.399 1.00 14.82 92 GLN A CA 1
ATOM 762 C C . GLN A 1 92 ? 13.630 46.525 36.350 1.00 16.86 92 GLN A C 1
ATOM 763 O O . GLN A 1 92 ? 14.574 45.817 36.699 1.00 15.81 92 GLN A O 1
ATOM 769 N N . CYS A 1 93 ? 13.321 46.792 35.090 1.00 14.83 93 CYS A N 1
ATOM 770 C CA . CYS A 1 93 ? 14.018 46.109 34.000 1.00 12.57 93 CYS A CA 1
ATOM 771 C C . CYS A 1 93 ? 15.265 46.865 33.570 1.00 14.45 93 CYS A C 1
ATOM 772 O O . CYS A 1 93 ? 15.231 48.058 33.271 1.00 18.89 93 CYS A O 1
ATOM 775 N N . TYR A 1 94 ? 16.403 46.189 33.516 1.00 16.64 94 TYR A N 1
ATOM 776 C CA . TYR A 1 94 ? 17.533 46.861 32.875 1.00 20.97 94 TYR A CA 1
ATOM 777 C C . TYR A 1 94 ? 18.410 45.826 32.183 1.00 17.64 94 TYR A C 1
ATOM 778 O O . TYR A 1 94 ? 18.616 44.742 32.723 1.00 19.13 94 TYR A O 1
ATOM 787 N N . PHE A 1 95 ? 18.948 46.188 31.020 1.00 17.76 95 PHE A N 1
ATOM 788 C CA . PHE A 1 95 ? 20.015 45.398 30.413 1.00 20.27 95 PHE A CA 1
ATOM 789 C C . PHE A 1 95 ? 20.696 46.313 29.393 1.00 22.80 95 PHE A C 1
ATOM 790 O O . PHE A 1 95 ? 20.114 47.321 29.004 1.00 25.71 95 PHE A O 1
ATOM 798 N N . SER A 1 96 ? 21.888 45.922 29.003 1.00 24.14 96 SER A N 1
ATOM 799 C CA . SER A 1 96 ? 22.598 46.602 27.931 1.00 32.47 96 SER A CA 1
ATOM 800 C C . SER A 1 96 ? 22.758 45.624 26.768 1.00 40.40 96 SER A C 1
ATOM 801 O O . SER A 1 96 ? 22.841 44.418 27.013 1.00 39.94 96 SER A O 1
ATOM 804 N N . LYS A 1 97 ? 22.788 46.158 25.557 1.00 50.11 97 LYS A N 1
ATOM 805 C CA . LYS A 1 97 ? 22.973 45.301 24.388 1.00 70.40 97 LYS A CA 1
ATOM 806 C C . LYS A 1 97 ? 24.422 45.379 23.909 1.00 89.03 97 LYS A C 1
ATOM 807 O O . LYS A 1 97 ? 24.993 46.468 23.848 1.00 88.94 97 LYS A O 1
ATOM 809 N N . LYS A 1 98 ? 24.973 44.217 23.597 1.00 101.17 98 LYS A N 1
ATOM 810 C CA . LYS A 1 98 ? 26.309 44.002 23.081 1.00 107.23 98 LYS A CA 1
ATOM 811 C C . LYS A 1 98 ? 26.334 43.991 21.555 1.00 111.26 98 LYS A C 1
ATOM 812 O O . LYS A 1 98 ? 26.571 42.945 20.945 1.00 108.16 98 LYS A O 1
ATOM 814 N N . THR A 1 99 ? 26.091 45.141 20.932 1.00 116.03 99 THR A N 1
ATOM 815 C CA . THR A 1 99 ? 26.066 45.180 19.468 1.00 116.75 99 THR A CA 1
ATOM 816 C C . THR A 1 99 ? 27.406 45.651 18.913 1.00 115.69 99 THR A C 1
ATOM 817 O O . THR A 1 99 ? 27.515 46.036 17.750 1.00 124.91 99 THR A O 1
ATOM 819 N N . ASN A 1 100 ? 28.428 45.601 19.762 1.00 110.67 100 ASN A N 1
ATOM 820 C CA . ASN A 1 100 ? 29.789 45.950 19.381 1.00 107.62 100 ASN A CA 1
ATOM 821 C C . ASN A 1 100 ? 29.877 47.374 18.840 1.00 109.15 100 ASN A C 1
ATOM 822 O O . ASN A 1 100 ? 30.300 47.587 17.703 1.00 102.35 100 ASN A O 1
ATOM 824 N N . ASP A 1 101 ? 29.477 48.341 19.656 1.00 110.51 101 ASP A N 1
ATOM 825 C CA . ASP A 1 101 ? 29.568 49.758 19.336 1.00 109.99 101 ASP A CA 1
ATOM 826 C C . ASP A 1 101 ? 28.515 50.193 18.313 1.00 104.53 101 ASP A C 1
ATOM 827 O O . ASP A 1 101 ? 28.423 51.390 18.026 1.00 60.75 101 ASP A O 1
ATOM 829 N N . ILE A 1 102 ? 27.770 49.235 17.802 1.00 105.21 102 ILE A N 1
ATOM 830 C CA . ILE A 1 102 ? 26.653 49.317 16.891 1.00 102.20 102 ILE A CA 1
ATOM 831 C C . ILE A 1 102 ? 26.765 50.443 15.866 1.00 113.82 102 ILE A C 1
ATOM 832 O O . ILE A 1 102 ? 27.745 51.179 15.810 1.00 120.83 102 ILE A O 1
ATOM 834 N N . ASN A 1 103 ? 25.711 50.541 15.063 1.00 122.14 103 ASN A N 1
ATOM 835 C CA . ASN A 1 103 ? 25.549 51.559 14.038 1.00 127.04 103 ASN A CA 1
ATOM 836 C C . ASN A 1 103 ? 24.089 51.651 13.606 1.00 128.75 103 ASN A C 1
ATOM 837 O O . ASN A 1 103 ? 23.215 51.040 14.223 1.00 135.82 103 ASN A O 1
ATOM 839 N N . SER A 1 104 ? 23.832 52.411 12.547 1.00 126.68 104 SER A N 1
ATOM 840 C CA . SER A 1 104 ? 22.469 52.611 12.066 1.00 122.53 104 SER A CA 1
ATOM 841 C C . SER A 1 104 ? 21.612 53.290 13.134 1.00 118.91 104 SER A C 1
ATOM 842 O O . SER A 1 104 ? 20.396 53.107 13.167 1.00 122.53 104 SER A O 1
ATOM 844 N N . HIS A 1 105 ? 22.263 54.065 13.989 1.00 114.04 105 HIS A N 1
ATOM 845 C CA . HIS A 1 105 ? 21.617 54.827 15.047 1.00 108.99 105 HIS A CA 1
ATOM 846 C C . HIS A 1 105 ? 20.606 53.982 15.819 1.00 105.15 105 HIS A C 1
ATOM 847 O O . HIS A 1 105 ? 19.408 54.269 15.793 1.00 82.00 105 HIS A O 1
ATOM 849 N N . GLN A 1 106 ? 21.105 52.957 16.493 1.00 104.77 106 GLN A N 1
ATOM 850 C CA . GLN A 1 106 ? 20.311 52.041 17.299 1.00 103.26 106 GLN A CA 1
ATOM 851 C C . GLN A 1 106 ? 19.283 52.775 18.156 1.00 99.21 106 GLN A C 1
ATOM 852 O O . GLN A 1 106 ? 18.135 52.347 18.270 1.00 97.83 106 GLN A O 1
ATOM 854 N N . THR A 1 107 ? 19.712 53.879 18.749 1.00 96.06 107 THR A N 1
ATOM 855 C CA . THR A 1 107 ? 18.873 54.794 19.501 1.00 94.26 107 THR A CA 1
ATOM 856 C C . THR A 1 107 ? 17.493 54.219 19.803 1.00 90.87 107 THR A C 1
ATOM 857 O O . THR A 1 107 ? 17.147 53.138 19.329 1.00 94.08 107 THR A O 1
ATOM 859 N N . ASP A 1 108 ? 16.730 54.968 20.577 1.00 83.67 108 ASP A N 1
ATOM 860 C CA . ASP A 1 108 ? 15.349 54.760 20.956 1.00 76.84 108 ASP A CA 1
ATOM 861 C C . ASP A 1 108 ? 14.932 53.297 21.058 1.00 67.95 108 ASP A C 1
ATOM 862 O O . ASP A 1 108 ? 13.830 52.944 20.620 1.00 63.33 108 ASP A O 1
ATOM 867 N N . LYS A 1 109 ? 15.760 52.429 21.637 1.00 62.92 109 LYS A N 1
ATOM 868 C CA . LYS A 1 109 ? 15.341 51.040 21.835 1.00 50.38 109 LYS A CA 1
ATOM 869 C C . LYS A 1 109 ? 14.445 50.924 23.062 1.00 47.88 109 LYS A C 1
ATOM 870 O O . LYS A 1 109 ? 14.723 51.471 24.132 1.00 40.27 109 LYS A O 1
ATOM 872 N N . ARG A 1 110 ? 13.331 50.210 22.920 1.00 33.69 110 ARG A N 1
ATOM 873 C CA . ARG A 1 110 ? 12.400 50.082 24.045 1.00 20.22 110 ARG A CA 1
ATOM 874 C C . ARG A 1 110 ? 12.519 48.686 24.635 1.00 19.18 110 ARG A C 1
ATOM 875 O O . ARG A 1 110 ? 12.388 47.723 23.886 1.00 23.43 110 ARG A O 1
ATOM 883 N N . LYS A 1 111 ? 12.812 48.604 25.925 1.00 18.92 111 LYS A N 1
ATOM 884 C CA . LYS A 1 111 ? 13.191 47.365 26.576 1.00 17.97 111 LYS A CA 1
ATOM 885 C C . LYS A 1 111 ? 12.101 46.846 27.500 1.00 16.73 111 LYS A C 1
ATOM 886 O O . LYS A 1 111 ? 11.376 47.607 28.140 1.00 19.66 111 LYS A O 1
ATOM 892 N N . THR A 1 112 ? 12.017 45.526 27.596 1.00 15.13 112 THR A N 1
ATOM 893 C CA . THR A 1 112 ? 11.190 44.911 28.640 1.00 13.92 112 THR A CA 1
ATOM 894 C C . THR A 1 112 ? 11.890 43.626 29.082 1.00 13.66 112 THR A C 1
ATOM 895 O O . THR A 1 112 ? 12.849 43.185 28.423 1.00 14.48 112 THR A O 1
ATOM 899 N N . CYS A 1 113 ? 11.454 43.069 30.185 1.00 11.37 113 CYS A N 1
ATOM 900 C CA . CYS A 1 113 ? 12.136 41.961 30.842 1.00 12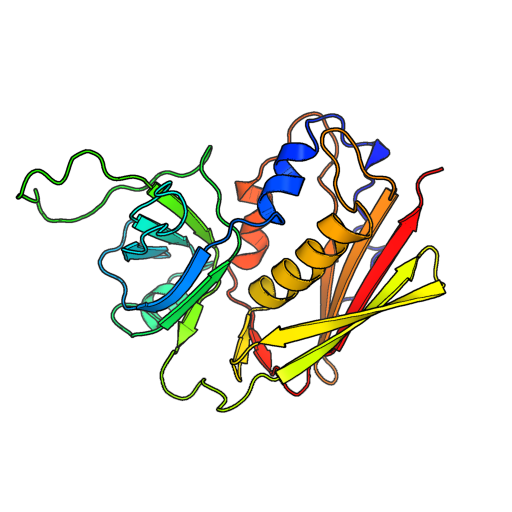.62 113 CYS A CA 1
ATOM 901 C C . CYS A 1 113 ? 11.113 40.895 31.263 1.00 11.31 113 CYS A C 1
ATOM 902 O O . CYS A 1 113 ? 9.957 41.215 31.541 1.00 12.88 113 CYS A O 1
ATOM 905 N N . MET A 1 114 ? 11.594 39.653 31.308 1.00 12.00 114 MET A N 1
ATOM 906 C CA . MET A 1 114 ? 10.779 38.543 31.778 1.00 11.50 114 MET A CA 1
ATOM 907 C C . MET A 1 114 ? 11.681 37.409 32.263 1.00 11.67 114 MET A C 1
ATOM 908 O O . MET A 1 114 ? 12.915 37.506 32.194 1.00 13.47 114 MET A O 1
ATOM 913 N N . TYR A 1 115 ? 11.056 36.361 32.758 1.00 11.32 115 TYR A N 1
ATOM 914 C CA . TYR A 1 115 ? 11.787 35.181 33.228 1.00 12.39 115 TYR A CA 1
ATOM 915 C C . TYR A 1 115 ? 11.257 33.939 32.507 1.00 13.61 115 TYR A C 1
ATOM 916 O O . TYR A 1 115 ? 10.060 33.760 32.372 1.00 15.02 115 TYR A O 1
ATOM 925 N N . GLY A 1 116 ? 12.170 33.088 32.059 1.00 12.59 116 GLY A N 1
ATOM 926 C CA . GLY A 1 116 ? 11.746 31.811 31.478 1.00 12.61 116 GLY A CA 1
ATOM 927 C C . GLY A 1 116 ? 10.814 31.993 30.287 1.00 14.36 116 GLY A C 1
ATOM 928 O O . GLY A 1 116 ? 10.982 32.927 29.494 1.00 14.05 116 GLY A O 1
ATOM 929 N N . GLY A 1 117 ? 9.840 31.096 30.160 1.00 11.02 117 GLY A N 1
ATOM 930 C CA . GLY A 1 117 ? 8.844 31.209 29.101 1.00 11.24 117 GLY A CA 1
ATOM 931 C C . GLY A 1 117 ? 9.315 30.645 27.760 1.00 12.18 117 GLY A C 1
ATOM 932 O O . GLY A 1 117 ? 8.653 30.957 26.769 1.00 13.77 117 GLY A O 1
ATOM 933 N N . VAL A 1 118 ? 10.398 29.890 27.715 1.00 11.20 118 VAL A N 1
ATOM 934 C CA . VAL A 1 118 ? 11.001 29.539 26.418 1.00 11.71 118 VAL A CA 1
ATOM 935 C C . VAL A 1 118 ? 10.913 28.048 26.138 1.00 12.26 118 VAL A C 1
ATOM 936 O O . VAL A 1 118 ? 11.197 27.202 26.991 1.00 13.87 118 VAL A O 1
ATOM 940 N N . THR A 1 119 ? 10.476 27.699 24.922 1.00 13.03 119 THR A N 1
ATOM 941 C CA . THR A 1 119 ? 10.429 26.298 24.488 1.00 13.49 119 THR A CA 1
ATOM 942 C C . THR A 1 119 ? 11.002 26.218 23.075 1.00 16.03 119 THR A C 1
ATOM 943 O O . THR A 1 119 ? 10.824 27.150 22.289 1.00 15.85 119 THR A O 1
ATOM 947 N N . GLU A 1 120 ? 11.690 25.119 22.746 1.00 14.68 120 GLU A N 1
ATOM 948 C CA . GLU A 1 120 ? 12.159 24.983 21.361 1.00 15.41 120 GLU A CA 1
ATOM 949 C C . GLU A 1 120 ? 10.978 25.006 20.408 1.00 15.85 120 GLU A C 1
ATOM 950 O O . GLU A 1 120 ? 9.914 24.450 20.687 1.00 18.20 120 GLU A O 1
ATOM 956 N N . HIS A 1 121 ? 11.142 25.652 19.255 1.00 16.21 121 HIS A N 1
ATOM 957 C CA . HIS A 1 121 ? 10.073 25.654 18.270 1.00 15.53 121 HIS A CA 1
ATOM 958 C C . HIS A 1 121 ? 9.931 24.337 17.513 1.00 19.10 121 HIS A C 1
ATOM 959 O O . HIS A 1 121 ? 8.843 23.747 17.458 1.00 20.07 121 HIS A O 1
ATOM 966 N N . ASN A 1 122 ? 11.036 23.894 16.912 1.00 18.01 122 ASN A N 1
ATOM 967 C CA . ASN A 1 122 ? 10.945 22.721 16.026 1.00 20.27 122 ASN A CA 1
ATOM 968 C C . ASN A 1 122 ? 10.564 21.486 16.812 1.00 23.54 122 ASN A C 1
ATOM 969 O O . ASN A 1 122 ? 11.111 21.194 17.883 1.00 24.02 122 ASN A O 1
ATOM 974 N N . GLY A 1 123 ? 9.601 20.709 16.300 1.00 23.26 123 GLY A N 1
ATOM 975 C CA . GLY A 1 123 ? 9.282 19.484 17.026 1.00 20.79 123 GLY A CA 1
ATOM 976 C C . GLY A 1 123 ? 8.244 19.650 18.111 1.00 20.93 123 GLY A C 1
ATOM 977 O O . GLY A 1 123 ? 7.709 18.685 18.636 1.00 22.85 123 GLY A O 1
ATOM 978 N N . ASN A 1 124 ? 7.949 20.898 18.482 1.00 18.41 124 ASN A N 1
ATOM 979 C CA . ASN A 1 124 ? 7.116 21.054 19.675 1.00 18.20 124 ASN A CA 1
ATOM 980 C C . ASN A 1 124 ? 5.728 21.513 19.309 1.00 17.20 124 ASN A C 1
ATOM 981 O O . ASN A 1 124 ? 4.920 21.828 20.200 1.00 17.50 124 ASN A O 1
ATOM 986 N N . GLN A 1 125 ? 5.424 21.584 18.021 1.00 20.55 125 GLN A N 1
ATOM 987 C CA . GLN A 1 125 ? 4.175 22.142 17.530 1.00 17.57 125 GLN A CA 1
ATOM 988 C C . GLN A 1 125 ? 3.091 21.081 17.343 1.00 24.01 125 GLN A C 1
ATOM 989 O O . GLN A 1 125 ? 3.349 20.034 16.745 1.00 21.80 125 GLN A O 1
ATOM 995 N N . LEU A 1 126 ? 1.899 21.377 17.848 1.00 18.27 126 LEU A N 1
ATOM 996 C CA . LEU A 1 126 ? 0.711 20.596 17.508 1.00 21.27 126 LEU A CA 1
ATOM 997 C C . LEU A 1 126 ? 0.054 21.182 16.261 1.00 22.18 126 LEU A C 1
ATOM 998 O O . LEU A 1 126 ? 0.123 22.377 16.011 1.00 26.57 126 LEU A O 1
ATOM 1003 N N . ASP A 1 127 ? -0.592 20.325 15.466 1.00 26.16 127 ASP A N 1
ATOM 1004 C CA . ASP A 1 127 ? -1.311 20.760 14.278 1.00 33.01 127 ASP A CA 1
ATOM 1005 C C . ASP A 1 127 ? -2.561 21.553 14.626 1.00 30.34 127 ASP A C 1
ATOM 1006 O O . ASP A 1 127 ? -2.926 22.511 13.950 1.00 34.67 127 ASP A O 1
ATOM 1011 N N . LYS A 1 128 ? -3.228 21.135 15.695 1.00 21.87 128 LYS A N 1
ATOM 1012 C CA . LYS A 1 128 ? -4.467 21.710 16.170 1.00 16.70 128 LYS A CA 1
ATOM 1013 C C . LYS A 1 128 ? -4.346 22.018 17.665 1.00 22.65 128 LYS A C 1
ATOM 1014 O O . LYS A 1 128 ? -3.693 21.249 18.365 1.00 21.44 128 LYS A O 1
ATOM 1020 N N . TYR A 1 129 ? -4.974 23.078 18.145 1.00 24.60 129 TYR A N 1
ATOM 1021 C CA . TYR A 1 129 ? -4.841 23.468 19.546 1.00 24.10 129 TYR A CA 1
ATOM 1022 C C . TYR A 1 129 ? -5.291 22.354 20.479 1.00 23.10 129 TYR A C 1
ATOM 1023 O O . TYR A 1 129 ? -6.198 21.569 20.196 1.00 20.81 129 TYR A O 1
ATOM 1032 N N . ARG A 1 130 ? -4.683 22.321 21.654 1.00 18.26 130 ARG A N 1
ATOM 1033 C CA . ARG A 1 130 ? -5.097 21.404 22.708 1.00 15.71 130 ARG A CA 1
ATOM 1034 C C . ARG A 1 130 ? -5.782 22.188 23.822 1.00 18.51 130 ARG A C 1
ATOM 1035 O O . ARG A 1 130 ? -5.282 23.267 24.166 1.00 18.65 130 ARG A O 1
ATOM 1043 N N . SER A 1 131 ? -6.866 21.658 24.365 1.00 17.04 131 SER A N 1
ATOM 1044 C CA . SER A 1 131 ? -7.573 22.308 25.461 1.00 19.29 131 SER A CA 1
ATOM 1045 C C . SER A 1 131 ? -7.211 21.649 26.788 1.00 21.65 131 SER A C 1
ATOM 1046 O O . SER A 1 131 ? -7.101 20.432 26.924 1.00 21.45 131 SER A O 1
ATOM 1049 N N . ILE A 1 132 ? -7.034 22.499 27.800 1.00 16.62 132 ILE A N 1
ATOM 1050 C CA . ILE A 1 132 ? -6.748 22.042 29.150 1.00 17.81 132 ILE A CA 1
ATOM 1051 C C . ILE A 1 132 ? -7.817 22.606 30.081 1.00 22.51 132 ILE A C 1
ATOM 1052 O O . ILE A 1 132 ? -8.098 23.808 30.054 1.00 16.76 132 ILE A O 1
ATOM 1057 N N . THR A 1 133 ? -8.438 21.714 30.854 1.00 18.32 133 THR A N 1
ATOM 1058 C CA . THR A 1 133 ? -9.513 22.144 31.734 1.00 17.42 133 THR A CA 1
ATOM 1059 C C . THR A 1 133 ? -8.944 22.658 33.048 1.00 19.39 133 THR A C 1
ATOM 1060 O O . THR A 1 133 ? -8.029 22.094 33.640 1.00 22.10 133 THR A O 1
ATOM 1064 N N . VAL A 1 134 ? -9.531 23.785 33.459 1.00 16.92 134 VAL A N 1
ATOM 1065 C CA . VAL A 1 134 ? -9.244 24.414 34.729 1.00 15.62 134 VAL A CA 1
ATOM 1066 C C . VAL A 1 134 ? -10.489 24.295 35.611 1.00 14.46 134 VAL A C 1
ATOM 1067 O O . VAL A 1 134 ? -11.557 24.785 35.208 1.00 16.97 134 VAL A O 1
ATOM 1071 N N . ARG A 1 135 ? -10.321 23.686 36.772 1.00 13.37 135 ARG A N 1
ATOM 1072 C CA . ARG A 1 135 ? -11.415 23.663 37.742 1.00 12.83 135 ARG A CA 1
ATOM 1073 C C . ARG A 1 135 ? -11.129 24.704 38.825 1.00 15.83 135 ARG A C 1
ATOM 1074 O O . ARG A 1 135 ? -10.029 24.664 39.389 1.00 16.90 135 ARG A O 1
ATOM 1082 N N . VAL A 1 136 ? -12.079 25.597 39.046 1.00 14.96 136 VAL A N 1
ATOM 1083 C CA . VAL A 1 136 ? -11.967 26.655 40.042 1.00 15.30 136 VAL A CA 1
ATOM 1084 C C . VAL A 1 136 ? -12.820 26.332 41.270 1.00 14.19 136 VAL A C 1
ATOM 1085 O O . VAL A 1 136 ? -14.023 26.086 41.102 1.00 16.61 136 VAL A O 1
ATOM 1089 N N . PHE A 1 137 ? -12.178 26.338 42.422 1.00 14.58 137 PHE A N 1
ATOM 1090 C CA . PHE A 1 137 ? -12.829 26.120 43.713 1.00 14.67 137 PHE A CA 1
ATOM 1091 C C . PHE A 1 137 ? -12.904 27.458 44.444 1.00 17.82 137 PHE A C 1
ATOM 1092 O O . PHE A 1 137 ? -11.893 28.131 44.589 1.00 17.39 137 PHE A O 1
ATOM 1100 N N . GLU A 1 138 ? -14.110 27.827 44.849 1.00 16.87 138 GLU A N 1
ATOM 1101 C CA . GLU A 1 138 ? -14.333 29.000 45.685 1.00 17.35 138 GLU A CA 1
ATOM 1102 C C . GLU A 1 138 ? -14.840 28.503 47.040 1.00 23.24 138 GLU A C 1
ATOM 1103 O O . GLU A 1 138 ? -15.891 27.865 47.093 1.00 19.70 138 GLU A O 1
ATOM 1109 N N . ASP A 1 139 ? -14.069 28.769 48.082 1.00 18.84 139 ASP A N 1
ATOM 1110 C CA . ASP A 1 139 ? -14.405 28.262 49.415 1.00 23.79 139 ASP A CA 1
ATOM 1111 C C . ASP A 1 139 ? -14.716 26.772 49.386 1.00 24.24 139 ASP A C 1
ATOM 1112 O O . ASP A 1 139 ? -15.616 26.279 50.081 1.00 29.10 139 ASP A O 1
ATOM 1117 N N . GLY A 1 140 ? -13.971 26.031 48.581 1.00 21.55 140 GLY A N 1
ATOM 1118 C CA . GLY A 1 140 ? -13.981 24.584 48.625 1.00 22.53 140 GLY A CA 1
ATOM 1119 C C . GLY A 1 140 ? -14.949 23.997 47.618 1.00 20.02 140 GLY A C 1
ATOM 1120 O O . GLY A 1 140 ? -14.916 22.774 47.445 1.00 28.76 140 GLY A O 1
ATOM 1121 N N . LYS A 1 141 ? -15.759 24.838 46.983 1.00 19.28 141 LYS A N 1
ATOM 1122 C CA . LYS A 1 141 ? -16.752 24.316 46.038 1.00 18.00 141 LYS A CA 1
ATOM 1123 C C . LYS A 1 141 ? -16.388 24.618 44.593 1.00 19.70 141 LYS A C 1
ATOM 1124 O O . LYS A 1 141 ? -16.014 25.738 44.233 1.00 18.48 141 LYS A O 1
ATOM 1130 N N . ASN A 1 142 ? -16.527 23.627 43.717 1.00 18.38 142 ASN A N 1
ATOM 1131 C CA . ASN A 1 142 ? -16.242 23.852 42.300 1.00 16.34 142 ASN A CA 1
ATOM 1132 C C . ASN A 1 142 ? -17.449 24.460 41.591 1.00 19.05 142 ASN A C 1
ATOM 1133 O O . ASN A 1 142 ? -18.360 23.745 41.175 1.00 24.04 142 ASN A O 1
ATOM 1138 N N . LEU A 1 143 ? -17.437 25.784 41.455 1.00 17.30 143 LEU A N 1
ATOM 1139 C CA . LEU A 1 143 ? -18.580 26.499 40.908 1.00 18.36 143 LEU A CA 1
ATOM 1140 C C . LEU A 1 143 ? -18.348 26.959 39.472 1.00 19.11 143 LEU A C 1
ATOM 1141 O O . LEU A 1 143 ? -19.260 27.414 38.791 1.00 28.13 143 LEU A O 1
ATOM 1146 N N . LEU A 1 144 ? -17.115 26.827 39.003 1.00 18.11 144 LEU A N 1
ATOM 1147 C CA . LEU A 1 144 ? -16.745 27.305 37.681 1.00 19.06 144 LEU A CA 1
ATOM 1148 C C . LEU A 1 144 ? -15.609 26.434 37.135 1.00 17.85 144 LEU A C 1
ATOM 1149 O O . LEU A 1 144 ? -14.664 26.157 37.864 1.00 19.25 144 LEU A O 1
ATOM 1154 N N . SER A 1 145 ? -15.765 26.021 35.881 1.00 17.32 145 SER A N 1
ATOM 1155 C CA . SER A 1 145 ? -14.698 25.352 35.148 1.00 14.81 145 SER A CA 1
ATOM 1156 C C . SER A 1 145 ? -14.599 25.948 33.758 1.00 16.88 145 SER A C 1
ATOM 1157 O O . SER A 1 145 ? -15.596 26.382 33.161 1.00 19.40 145 SER A O 1
ATOM 1160 N N . PHE A 1 146 ? -13.385 26.004 33.202 1.00 15.48 146 PHE A N 1
ATOM 1161 C CA . PHE A 1 146 ? -13.189 26.579 31.884 1.00 14.80 146 PHE A CA 1
ATOM 1162 C C . PHE A 1 146 ? -11.926 25.996 31.258 1.00 13.77 146 PHE A C 1
ATOM 1163 O O . PHE A 1 146 ? -11.123 25.354 31.935 1.00 20.01 146 PHE A O 1
ATOM 1171 N N . ASP A 1 147 ? -11.758 26.187 29.969 1.00 17.90 147 ASP A N 1
ATOM 1172 C CA . ASP A 1 147 ? -10.560 25.627 29.339 1.00 16.97 147 ASP A CA 1
ATOM 1173 C C . ASP A 1 147 ? -9.606 26.713 28.868 1.00 16.15 147 ASP A C 1
ATOM 1174 O O . ASP A 1 147 ? -10.006 27.802 28.474 1.00 18.58 147 ASP A O 1
ATOM 1179 N N . VAL A 1 148 ? -8.304 26.403 28.886 1.00 14.90 148 VAL A N 1
ATOM 1180 C CA . VAL A 1 148 ? -7.302 27.234 28.236 1.00 13.33 148 VAL A CA 1
ATOM 1181 C C . VAL A 1 148 ? -6.713 26.428 27.077 1.00 15.68 148 VAL A C 1
ATOM 1182 O O . VAL A 1 148 ? -6.868 25.199 27.060 1.00 16.40 148 VAL A O 1
ATOM 1186 N N . GLN A 1 149 ? -6.105 27.114 26.119 1.00 15.15 149 GLN A N 1
ATOM 1187 C CA . GLN A 1 149 ? -5.623 26.417 24.928 1.00 15.15 149 GLN A CA 1
ATOM 1188 C C . GLN A 1 149 ? -4.164 26.713 24.626 1.00 17.15 149 GLN A C 1
ATOM 1189 O O . GLN A 1 149 ? -3.720 27.840 24.809 1.00 18.38 149 GLN A O 1
ATOM 1195 N N . THR A 1 150 ? -3.455 25.709 24.129 1.00 17.11 150 THR A N 1
ATOM 1196 C CA . THR A 1 150 ? -2.079 25.925 23.686 1.00 17.50 150 THR A CA 1
ATOM 1197 C C . THR A 1 150 ? -1.810 25.060 22.458 1.00 20.11 150 THR A C 1
ATOM 1198 O O . THR A 1 150 ? -2.521 24.070 22.254 1.00 19.17 150 THR A O 1
ATOM 1202 N N . ASN A 1 151 ? -0.826 25.425 21.650 1.00 16.24 151 ASN A N 1
ATOM 1203 C CA . ASN A 1 151 ? -0.477 24.611 20.494 1.00 16.05 151 ASN A CA 1
ATOM 1204 C C . ASN A 1 151 ? 0.871 23.930 20.695 1.00 19.52 151 ASN A C 1
ATOM 1205 O O . ASN A 1 151 ? 1.479 23.462 19.726 1.00 17.90 151 ASN A O 1
ATOM 1210 N N . LYS A 1 152 ? 1.365 23.894 21.929 1.00 14.15 152 LYS A N 1
ATOM 1211 C CA . LYS A 1 152 ? 2.659 23.304 22.254 1.00 13.69 152 LYS A CA 1
ATOM 1212 C C . LYS A 1 152 ? 2.515 21.953 22.936 1.00 17.23 152 LYS A C 1
ATOM 1213 O O . LYS A 1 152 ? 1.646 21.712 23.784 1.00 17.91 152 LYS A O 1
ATOM 1219 N N . LYS A 1 153 ? 3.381 21.007 22.558 1.00 16.25 153 LYS A N 1
ATOM 1220 C CA . LYS A 1 153 ? 3.401 19.700 23.196 1.00 15.01 153 LYS A CA 1
ATOM 1221 C C . LYS A 1 153 ? 3.965 19.795 24.611 1.00 17.17 153 LYS A C 1
ATOM 1222 O O . LYS A 1 153 ? 3.334 19.302 25.559 1.00 22.09 153 LYS A O 1
ATOM 1228 N N . LYS A 1 154 ? 5.126 20.422 24.731 1.00 16.28 154 LYS A N 1
ATOM 1229 C CA . LYS A 1 154 ? 5.631 20.766 26.063 1.00 17.92 154 LYS A CA 1
ATOM 1230 C C . LYS A 1 154 ? 5.429 22.272 26.235 1.00 13.50 154 LYS A C 1
ATOM 1231 O O . LYS A 1 154 ? 5.855 23.051 25.393 1.00 14.24 154 LYS A O 1
ATOM 1237 N N . VAL A 1 155 ? 4.755 22.650 27.318 1.00 15.73 155 VAL A N 1
ATOM 1238 C CA . VAL A 1 155 ? 4.356 24.043 27.535 1.00 14.46 155 VAL A CA 1
ATOM 1239 C C . VAL A 1 155 ? 4.852 24.513 28.894 1.00 12.59 155 VAL A C 1
ATOM 1240 O O . VAL A 1 155 ? 4.899 23.751 29.860 1.00 13.54 155 VAL A O 1
ATOM 1244 N N . THR A 1 156 ? 5.272 25.788 28.977 1.00 11.52 156 THR A N 1
ATOM 1245 C CA . THR A 1 156 ? 5.714 26.202 30.315 1.00 12.24 156 THR A CA 1
ATOM 1246 C C . THR A 1 156 ? 4.501 26.369 31.243 1.00 10.63 156 THR A C 1
ATOM 1247 O O . THR A 1 156 ? 3.386 26.760 30.846 1.00 12.40 156 THR A O 1
ATOM 1251 N N . ALA A 1 157 ? 4.736 26.092 32.530 1.00 10.40 157 ALA A N 1
ATOM 1252 C CA . ALA A 1 157 ? 3.740 26.430 33.539 1.00 11.18 157 ALA A CA 1
ATOM 1253 C C . ALA A 1 157 ? 3.402 27.915 33.519 1.00 10.15 157 ALA A C 1
ATOM 1254 O O . ALA A 1 157 ? 2.237 28.262 33.762 1.00 12.39 157 ALA A O 1
ATOM 1256 N N . GLN A 1 158 ? 4.368 28.774 33.218 1.00 9.64 158 GLN A N 1
ATOM 1257 C CA . GLN A 1 158 ? 4.100 30.204 33.108 1.00 10.82 158 GLN A CA 1
ATOM 1258 C C . GLN A 1 158 ? 3.004 30.509 32.089 1.00 11.41 158 GLN A C 1
ATOM 1259 O O . GLN A 1 158 ? 2.106 31.291 32.358 1.00 11.52 158 GLN A O 1
ATOM 1265 N N . GLU A 1 159 ? 3.100 29.904 30.903 1.00 9.43 159 GLU A N 1
ATOM 1266 C CA . GLU A 1 159 ? 2.076 30.175 29.898 1.00 9.62 159 GLU A CA 1
ATOM 1267 C C . GLU A 1 159 ? 0.702 29.743 30.394 1.00 12.02 159 GLU A C 1
ATOM 1268 O O . GLU A 1 159 ? -0.294 30.481 30.247 1.00 11.93 159 GLU A O 1
ATOM 1274 N N . LEU A 1 160 ? 0.613 28.545 30.978 1.00 10.69 160 LEU A N 1
ATOM 1275 C CA . LEU A 1 160 ? -0.695 28.100 31.477 1.00 10.99 160 LEU A CA 1
ATOM 1276 C C . LEU A 1 160 ? -1.188 28.950 32.643 1.00 11.06 160 LEU A C 1
ATOM 1277 O O . LEU A 1 160 ? -2.392 29.235 32.753 1.00 11.76 160 LEU A O 1
ATOM 1282 N N . ASP A 1 161 ? -0.287 29.371 33.523 1.00 10.99 161 ASP A N 1
ATOM 1283 C CA . ASP A 1 161 ? -0.684 30.242 34.654 1.00 12.05 161 ASP A CA 1
ATOM 1284 C C . ASP A 1 161 ? -1.228 31.557 34.131 1.00 9.89 161 ASP A C 1
ATOM 1285 O O . ASP A 1 161 ? -2.278 32.027 34.571 1.00 12.69 161 ASP A O 1
ATOM 1290 N N . TYR A 1 162 ? -0.507 32.189 33.189 1.00 10.57 162 TYR A N 1
ATOM 1291 C CA . TYR A 1 162 ? -0.989 33.444 32.611 1.00 11.79 162 TYR A CA 1
ATOM 1292 C C . TYR A 1 162 ? -2.396 33.230 32.051 1.00 12.54 162 TYR A C 1
ATOM 1293 O O . TYR A 1 162 ? -3.275 34.074 32.259 1.00 12.56 162 TYR A O 1
ATOM 1302 N N . LEU A 1 163 ? -2.558 32.212 31.202 1.00 11.90 163 LEU A N 1
ATOM 1303 C CA . LEU A 1 163 ? -3.866 32.084 30.525 1.00 10.70 163 LEU A CA 1
ATOM 1304 C C . LEU A 1 163 ? -4.979 31.886 31.544 1.00 10.24 163 LEU A C 1
ATOM 1305 O O . LEU A 1 163 ? -6.103 32.367 31.330 1.00 13.78 163 LEU A O 1
ATOM 1310 N N . THR A 1 164 ? -4.678 31.148 32.606 1.00 11.49 164 THR A N 1
ATOM 1311 C CA . THR A 1 164 ? -5.667 30.848 33.652 1.00 11.48 164 THR A CA 1
ATOM 1312 C C . THR A 1 164 ? -6.050 32.128 34.374 1.00 12.04 164 THR A C 1
ATOM 1313 O O . THR A 1 164 ? -7.228 32.460 34.532 1.00 13.03 164 THR A O 1
ATOM 1317 N N . ARG A 1 165 ? -5.024 32.860 34.843 1.00 11.29 165 ARG A N 1
ATOM 1318 C CA . ARG A 1 165 ? -5.344 34.083 35.590 1.00 9.98 165 ARG A CA 1
ATOM 1319 C C . ARG A 1 165 ? -5.954 35.147 34.703 1.00 13.43 165 ARG A C 1
ATOM 1320 O O . ARG A 1 165 ? -6.815 35.904 35.192 1.00 13.59 165 ARG A O 1
ATOM 1328 N N . HIS A 1 166 ? -5.564 35.245 33.437 1.00 10.92 166 HIS A N 1
ATOM 1329 C CA . HIS A 1 1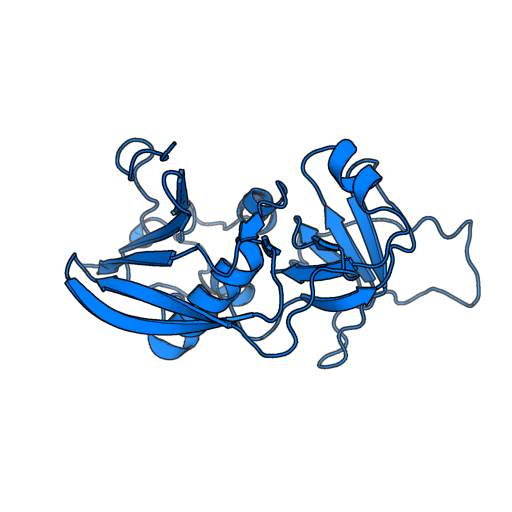66 ? -6.208 36.210 32.543 1.00 12.82 166 HIS A CA 1
ATOM 1330 C C . HIS A 1 166 ? -7.710 36.005 32.496 1.00 13.34 166 HIS A C 1
ATOM 1331 O O . HIS A 1 166 ? -8.475 36.970 32.602 1.00 15.03 166 HIS A O 1
ATOM 1338 N N . TYR A 1 167 ? -8.155 34.761 32.358 1.00 12.35 167 TYR A N 1
ATOM 1339 C CA . TYR A 1 167 ? -9.584 34.502 32.347 1.00 13.49 167 TYR A CA 1
ATOM 1340 C C . TYR A 1 167 ? -10.188 34.967 33.665 1.00 14.07 167 TYR A C 1
ATOM 1341 O O . TYR A 1 167 ? -11.289 35.518 33.720 1.00 13.61 167 TYR A O 1
ATOM 1350 N N . LEU A 1 168 ? -9.513 34.670 34.771 1.00 11.57 168 LEU A N 1
ATOM 1351 C CA . LEU A 1 168 ? -10.118 34.983 36.070 1.00 13.36 168 LEU A CA 1
ATOM 1352 C C . LEU A 1 168 ? -10.109 36.483 36.345 1.00 15.21 168 LEU A C 1
ATOM 1353 O O . LEU A 1 168 ? -10.999 36.955 37.051 1.00 14.29 168 LEU A O 1
ATOM 1358 N N . VAL A 1 169 ? -9.151 37.227 35.804 1.00 11.38 169 VAL A N 1
ATOM 1359 C CA . VAL A 1 169 ? -9.171 38.692 35.979 1.00 12.83 169 VAL A CA 1
ATOM 1360 C C . VAL A 1 169 ? -10.370 39.250 35.234 1.00 14.70 169 VAL A C 1
ATOM 1361 O O . VAL A 1 169 ? -11.100 40.088 35.763 1.00 18.61 169 VAL A O 1
ATOM 1365 N N . LYS A 1 170 ? -10.576 38.760 34.019 1.00 14.94 170 LYS A N 1
ATOM 1366 C CA . LYS A 1 170 ? -11.646 39.314 33.179 1.00 17.88 170 LYS A CA 1
ATOM 1367 C C . LYS A 1 170 ? -13.004 38.873 33.686 1.00 18.11 170 LYS A C 1
ATOM 1368 O O . LYS A 1 170 ? -13.952 39.670 33.629 1.00 23.70 170 LYS A O 1
ATOM 1374 N N . ASN A 1 171 ? -13.129 37.646 34.186 1.00 17.17 171 ASN A N 1
ATOM 1375 C CA . ASN A 1 171 ? -14.471 37.124 34.465 1.00 15.29 171 ASN A CA 1
ATOM 1376 C C . ASN A 1 171 ? -14.806 37.037 35.934 1.00 18.72 171 ASN A C 1
ATOM 1377 O O . ASN A 1 171 ? -15.989 36.991 36.285 1.00 19.50 171 ASN A O 1
ATOM 1382 N N . LYS A 1 172 ? -13.806 37.016 36.828 1.00 14.77 172 LYS A N 1
ATOM 1383 C CA . LYS A 1 172 ? -14.108 36.900 38.251 1.00 13.87 172 LYS A CA 1
ATOM 1384 C C . LYS A 1 172 ? -13.442 38.012 39.076 1.00 14.69 172 LYS A C 1
ATOM 1385 O O . LYS A 1 172 ? -13.403 37.893 40.300 1.00 18.30 172 LYS A O 1
ATOM 1391 N N . LYS A 1 173 ? -12.925 39.015 38.392 1.00 16.73 173 LYS A N 1
ATOM 1392 C CA . LYS A 1 173 ? -12.265 40.155 39.034 1.00 18.90 173 LYS A CA 1
ATOM 1393 C C . LYS A 1 173 ? -11.205 39.727 40.031 1.00 16.54 173 LYS A C 1
ATOM 1394 O O . LYS A 1 173 ? -11.063 40.297 41.115 1.00 17.95 173 LYS A O 1
ATOM 1400 N N . LEU A 1 174 ? -10.393 38.723 39.682 1.00 13.60 174 LEU A N 1
ATOM 1401 C CA . LEU A 1 174 ? -9.405 38.188 40.598 1.00 11.95 174 LEU A CA 1
ATOM 1402 C C . LEU A 1 174 ? -8.486 39.270 41.168 1.00 15.05 174 LEU A C 1
ATOM 1403 O O . LEU A 1 174 ? -8.205 39.265 42.360 1.00 14.57 174 LEU A O 1
ATOM 1408 N N . TYR A 1 175 ? -8.089 40.206 40.317 1.00 13.05 175 TYR A N 1
ATOM 1409 C CA . TYR A 1 175 ? -7.367 41.392 40.766 1.00 13.25 175 TYR A CA 1
ATOM 1410 C C . TYR A 1 175 ? -8.080 42.625 40.238 1.00 14.12 175 TYR A C 1
ATOM 1411 O O . TYR A 1 175 ? -8.443 42.650 39.057 1.00 18.21 175 TYR A O 1
ATOM 1420 N N . GLU A 1 176 ? -8.238 43.611 41.106 1.00 14.81 176 GLU A N 1
ATOM 1421 C CA . GLU A 1 176 ? -8.793 44.900 40.714 1.00 15.32 176 GLU A CA 1
ATOM 1422 C C . GLU A 1 176 ? -7.749 45.978 40.948 1.00 18.61 176 GLU A C 1
ATOM 1423 O O . GLU A 1 176 ? -6.623 45.725 41.376 1.00 16.52 176 GLU A O 1
ATOM 1429 N N . PHE A 1 177 ? -8.074 47.238 40.664 1.00 15.40 177 PHE A N 1
ATOM 1430 C CA . PHE A 1 177 ? -7.120 48.326 40.850 1.00 17.68 177 PHE A CA 1
ATOM 1431 C C . PHE A 1 177 ? -6.601 48.402 42.274 1.00 15.18 177 PHE A C 1
ATOM 1432 O O . PHE A 1 177 ? -5.366 48.577 42.456 1.00 16.24 177 PHE A O 1
ATOM 1440 N N . ASN A 1 178 ? -7.443 48.308 43.296 1.00 15.50 178 ASN A N 1
ATOM 1441 C CA . ASN A 1 178 ? -6.946 48.502 44.662 1.00 15.35 178 ASN A CA 1
ATOM 1442 C C . ASN A 1 178 ? -7.367 47.417 45.639 1.00 21.35 178 ASN A C 1
ATOM 1443 O O . ASN A 1 178 ? -7.377 47.593 46.855 1.00 26.16 178 ASN A O 1
ATOM 1448 N N . ASN A 1 179 ? -7.747 46.248 45.140 1.00 16.95 179 ASN A N 1
ATOM 1449 C CA . ASN A 1 179 ? -8.137 45.159 46.001 1.00 22.62 179 ASN A CA 1
ATOM 1450 C C . ASN A 1 179 ? -8.391 43.896 45.185 1.00 18.57 179 ASN A C 1
ATOM 1451 O O . ASN A 1 179 ? -8.340 43.916 43.959 1.00 17.58 179 ASN A O 1
ATOM 1456 N N . SER A 1 180 ? -8.695 42.850 45.938 1.00 21.04 180 SER A N 1
ATOM 1457 C CA . SER A 1 180 ? -9.237 41.632 45.344 1.00 16.12 180 SER A CA 1
ATOM 1458 C C . SER A 1 180 ? -10.429 41.199 46.174 1.00 19.13 180 SER A C 1
ATOM 1459 O O . SER A 1 180 ? -10.425 41.416 47.392 1.00 23.47 180 SER A O 1
ATOM 1462 N N . PRO A 1 181 ? -11.431 40.605 45.548 1.00 18.14 181 PRO A N 1
ATOM 1463 C CA . PRO A 1 181 ? -12.558 40.082 46.322 1.00 20.66 181 PRO A CA 1
ATOM 1464 C C . PRO A 1 181 ? -12.192 38.787 47.050 1.00 21.86 181 PRO A C 1
ATOM 1465 O O . PRO A 1 181 ? -12.932 38.303 47.913 1.00 20.43 181 PRO A O 1
ATOM 1469 N N . TYR A 1 182 ? -11.040 38.205 46.729 1.00 16.50 182 TYR A N 1
ATOM 1470 C CA . TYR A 1 182 ? -10.558 36.978 47.341 1.00 16.38 182 TYR A CA 1
ATOM 1471 C C . TYR A 1 182 ? -9.462 37.251 48.351 1.00 16.64 182 TYR A C 1
ATOM 1472 O O . TYR A 1 182 ? -8.605 38.126 48.157 1.00 20.67 182 TYR A O 1
ATOM 1481 N N . GLU A 1 183 ? -9.456 36.517 49.450 1.00 15.95 183 GLU A N 1
ATOM 1482 C CA . GLU A 1 183 ? -8.444 36.662 50.496 1.00 15.76 183 GLU A CA 1
ATOM 1483 C C . GLU A 1 183 ? -7.192 35.881 50.152 1.00 15.73 183 GLU A C 1
ATOM 1484 O O . GLU A 1 183 ? -6.056 36.368 50.238 1.00 18.15 183 GLU A O 1
ATOM 1490 N N . THR A 1 184 ? -7.318 34.618 49.725 1.00 16.07 184 THR A N 1
ATOM 1491 C CA . THR A 1 184 ? -6.168 33.804 49.341 1.00 16.36 184 THR A CA 1
ATOM 1492 C C . THR A 1 184 ? -6.460 33.114 47.998 1.00 16.41 184 THR A C 1
ATOM 1493 O O . THR A 1 184 ? -7.603 32.911 47.615 1.00 16.35 184 THR A O 1
ATOM 1497 N N . GLY A 1 185 ? -5.383 32.760 47.316 1.00 15.37 185 GLY A N 1
ATOM 1498 C CA . GLY A 1 185 ? -5.574 31.987 46.083 1.00 15.80 185 GLY A CA 1
ATOM 1499 C C . GLY A 1 185 ? -4.307 31.232 45.759 1.00 18.83 185 GLY A C 1
ATOM 1500 O O . GLY A 1 185 ? -3.198 31.760 45.892 1.00 16.47 185 GLY A O 1
ATOM 1501 N N . TYR A 1 186 ? -4.429 29.977 45.330 1.00 14.79 186 TYR A N 1
ATOM 1502 C CA . TYR A 1 186 ? -3.266 29.287 44.789 1.00 15.43 186 TYR A CA 1
ATOM 1503 C C . TYR A 1 186 ? -3.712 28.520 43.536 1.00 14.30 186 TYR A C 1
ATOM 1504 O O . TYR A 1 186 ? -4.862 28.121 43.430 1.00 14.81 186 TYR A O 1
ATOM 1513 N N . ILE A 1 187 ? -2.762 28.377 42.641 1.00 11.55 187 ILE A N 1
ATOM 1514 C CA . ILE A 1 187 ? -2.956 27.590 41.421 1.00 10.71 187 ILE A CA 1
ATOM 1515 C C . ILE A 1 187 ? -2.090 26.348 41.499 1.00 13.97 187 ILE A C 1
ATOM 1516 O O . ILE A 1 187 ? -0.901 26.441 41.795 1.00 13.58 187 ILE A O 1
ATOM 1521 N N . LYS A 1 188 ? -2.705 25.195 41.258 1.00 13.66 188 LYS A N 1
ATOM 1522 C CA . LYS A 1 188 ? -2.084 23.885 41.368 1.00 13.63 188 LYS A CA 1
ATOM 1523 C C . LYS A 1 188 ? -2.085 23.176 40.012 1.00 14.25 188 LYS A C 1
ATOM 1524 O O . LYS A 1 188 ? -3.119 23.078 39.348 1.00 16.33 188 LYS A O 1
ATOM 1530 N N . PHE A 1 189 ? -0.908 22.706 39.641 1.00 15.46 189 PHE A N 1
ATOM 1531 C CA . PHE A 1 189 ? -0.610 21.972 38.432 1.00 13.89 189 PHE A CA 1
ATOM 1532 C C . PHE A 1 189 ? -0.424 20.487 38.776 1.00 15.46 189 PHE A C 1
ATOM 1533 O O . PHE A 1 189 ? 0.383 20.181 39.639 1.00 19.34 189 PHE A O 1
ATOM 1541 N N . ILE A 1 190 ? -1.179 19.635 38.108 1.00 14.66 190 ILE A N 1
ATOM 1542 C CA . ILE A 1 190 ? -1.083 18.183 38.301 1.00 16.44 190 ILE A CA 1
ATOM 1543 C C . ILE A 1 190 ? -0.657 17.500 37.006 1.00 16.29 190 ILE A C 1
ATOM 1544 O O . ILE A 1 190 ? -1.340 17.601 35.991 1.00 19.54 190 ILE A O 1
ATOM 1549 N N . GLU A 1 191 ? 0.480 16.826 37.081 1.00 18.85 191 GLU A N 1
ATOM 1550 C CA . GLU A 1 191 ? 0.991 16.059 35.949 1.00 20.81 191 GLU A CA 1
ATOM 1551 C C . GLU A 1 191 ? 1.343 14.636 36.378 1.00 18.69 191 GLU A C 1
ATOM 1552 O O . GLU A 1 191 ? 2.374 14.420 37.010 1.00 21.82 191 GLU A O 1
ATOM 1558 N N . ASN A 1 192 ? 0.485 13.686 36.010 1.00 19.97 192 ASN A N 1
ATOM 1559 C CA . ASN A 1 192 ? 0.631 12.316 36.534 1.00 20.30 192 ASN A CA 1
ATOM 1560 C C . ASN A 1 192 ? 0.830 12.324 38.034 1.00 25.60 192 ASN A C 1
ATOM 1561 O O . ASN A 1 192 ? 0.034 12.937 38.751 1.00 26.21 192 ASN A O 1
ATOM 1566 N N . GLU A 1 193 ? 1.859 11.679 38.588 1.00 25.29 193 GLU A N 1
ATOM 1567 C CA . GLU A 1 193 ? 1.981 11.660 40.050 1.00 28.35 193 GLU A CA 1
ATOM 1568 C C . GLU A 1 193 ? 2.929 12.727 40.575 1.00 27.91 193 GLU A C 1
ATOM 1569 O O . GLU A 1 193 ? 3.619 12.526 41.579 1.00 32.38 193 GLU A O 1
ATOM 1575 N N . ASN A 1 194 ? 2.969 13.876 39.909 1.00 25.50 194 ASN A N 1
ATOM 1576 C CA . ASN A 1 194 ? 3.688 15.060 40.337 1.00 22.13 194 ASN A CA 1
ATOM 1577 C C . ASN A 1 194 ? 2.742 16.246 40.492 1.00 23.73 194 ASN A C 1
ATOM 1578 O O . ASN A 1 194 ? 1.784 16.403 39.739 1.00 22.87 194 ASN A O 1
ATOM 1583 N N . SER A 1 195 ? 2.976 17.124 41.466 1.00 24.40 195 SER A N 1
ATOM 1584 C CA . SER A 1 195 ? 2.100 18.312 41.493 1.00 22.20 195 SER A CA 1
ATOM 1585 C C . SER A 1 195 ? 2.835 19.448 42.186 1.00 26.40 195 SER A C 1
ATOM 1586 O O . SER A 1 195 ? 3.709 19.201 43.017 1.00 25.87 195 SER A O 1
ATOM 1589 N N . PHE A 1 196 ? 2.472 20.674 41.791 1.00 16.96 196 PHE A N 1
ATOM 1590 C CA . PHE A 1 196 ? 3.159 21.823 42.387 1.00 16.36 196 PHE A CA 1
ATOM 1591 C C . PHE A 1 196 ? 2.206 23.015 42.331 1.00 14.61 196 PHE A C 1
ATOM 1592 O O . PHE A 1 196 ? 1.210 22.952 41.587 1.00 17.86 196 PHE A O 1
ATOM 1600 N N . TRP A 1 197 ? 2.497 24.058 43.113 1.00 15.78 197 TRP A N 1
ATOM 1601 C CA . TRP A 1 197 ? 1.529 25.159 43.169 1.00 14.96 197 TRP A CA 1
ATOM 1602 C C . TRP A 1 197 ? 2.243 26.493 43.399 1.00 13.03 197 TRP A C 1
ATOM 1603 O O . TRP A 1 197 ? 3.356 26.512 43.902 1.00 15.10 197 TRP A O 1
ATOM 1614 N N . TYR A 1 198 ? 1.555 27.565 43.019 1.00 14.35 198 TYR A N 1
ATOM 1615 C CA . TYR A 1 198 ? 2.027 28.939 43.160 1.00 15.18 198 TYR A CA 1
ATOM 1616 C C . TYR A 1 198 ? 1.013 29.770 43.929 1.00 12.21 198 TYR A C 1
ATOM 1617 O O . TYR A 1 198 ? -0.185 29.635 43.682 1.00 13.58 198 TYR A O 1
ATOM 1626 N N . ASP A 1 199 ? 1.502 30.613 44.847 1.00 14.04 199 ASP A N 1
ATOM 1627 C CA . ASP A 1 199 ? 0.621 31.539 45.556 1.00 14.11 199 ASP A CA 1
ATOM 1628 C C . ASP A 1 199 ? 0.248 32.681 44.618 1.00 13.63 199 ASP A C 1
ATOM 1629 O O . ASP A 1 199 ? 1.161 33.242 43.999 1.00 14.98 199 ASP A O 1
ATOM 1634 N N . MET A 1 200 ? -1.038 32.974 44.480 1.00 14.03 200 MET A N 1
ATOM 1635 C CA . MET A 1 200 ? -1.488 34.010 43.570 1.00 12.98 200 MET A CA 1
ATOM 1636 C C . MET A 1 200 ? -1.582 35.409 44.158 1.00 12.58 200 MET A C 1
ATOM 1637 O O . MET A 1 200 ? -1.896 36.346 43.418 1.00 13.81 200 MET A O 1
ATOM 1642 N N . MET A 1 201 ? -1.329 35.572 45.454 1.00 14.16 201 MET A N 1
ATOM 1643 C CA . MET A 1 201 ? -1.523 36.907 46.034 1.00 12.86 201 MET A CA 1
ATOM 1644 C C . MET A 1 201 ? -0.185 37.536 46.391 1.00 12.55 201 MET A C 1
ATOM 1645 O O . MET A 1 201 ? 0.775 36.839 46.701 1.00 14.22 201 MET A O 1
ATOM 1650 N N . PRO A 1 202 ? -0.136 38.872 46.404 1.00 12.20 202 PRO A N 1
ATOM 1651 C CA . PRO A 1 202 ? 1.077 39.582 46.788 1.00 12.64 202 PRO A CA 1
ATOM 1652 C C . PRO A 1 202 ? 1.424 39.421 48.275 1.00 16.84 202 PRO A C 1
ATOM 1653 O O . PRO A 1 202 ? 0.568 39.229 49.125 1.00 17.48 202 PRO A O 1
ATOM 1657 N N . ALA A 1 203 ? 2.713 39.556 48.543 1.00 14.98 203 ALA A N 1
ATOM 1658 C CA . ALA A 1 203 ? 3.210 39.573 49.929 1.00 16.40 203 ALA A CA 1
ATOM 1659 C C . ALA A 1 203 ? 2.645 40.785 50.651 1.00 17.31 203 ALA A C 1
ATOM 1660 O O . ALA A 1 203 ? 2.257 41.779 50.043 1.00 17.89 203 ALA A O 1
ATOM 1662 N N . PRO A 1 204 ? 2.565 40.740 51.978 1.00 18.01 204 PRO A N 1
ATOM 1663 C CA . PRO A 1 204 ? 1.987 41.849 52.736 1.00 19.82 204 PRO A CA 1
ATOM 1664 C C . PRO A 1 204 ? 2.825 43.118 52.675 1.00 19.43 204 PRO A C 1
ATOM 1665 O O . PRO A 1 204 ? 3.992 43.156 52.284 1.00 27.83 204 PRO A O 1
ATOM 1669 N N . GLY A 1 205 ? 2.203 44.231 53.061 1.00 22.04 205 GLY A N 1
ATOM 1670 C CA . GLY A 1 205 ? 2.936 45.489 53.075 1.00 20.91 205 GLY A CA 1
ATOM 1671 C C . GLY A 1 205 ? 2.433 46.431 52.006 1.00 23.13 205 GLY A C 1
ATOM 1672 O O . GLY A 1 205 ? 1.398 46.222 51.386 1.00 26.06 205 GLY A O 1
ATOM 1673 N N . ASP A 1 206 ? 3.182 47.507 51.763 1.00 23.21 206 ASP A N 1
ATOM 1674 C CA . ASP A 1 206 ? 2.686 48.594 50.938 1.00 21.68 206 ASP A CA 1
ATOM 1675 C C . ASP A 1 206 ? 3.369 48.674 49.590 1.00 21.77 206 ASP A C 1
ATOM 1676 O O . ASP A 1 206 ? 3.115 49.595 48.799 1.00 27.36 206 ASP A O 1
ATOM 1681 N N . LYS A 1 207 ? 4.251 47.708 49.313 1.00 22.59 207 LYS A N 1
ATOM 1682 C CA . LYS A 1 207 ? 4.914 47.682 48.010 1.00 22.79 207 LYS A CA 1
ATOM 1683 C C . LYS A 1 207 ? 4.820 46.284 47.401 1.00 17.56 207 LYS A C 1
ATOM 1684 O O . LYS A 1 207 ? 4.912 45.300 48.127 1.00 22.80 207 LYS A O 1
ATOM 1690 N N . PHE A 1 208 ? 4.601 46.195 46.096 1.00 18.19 208 PHE A N 1
ATOM 1691 C CA . PHE A 1 208 ? 4.630 44.928 45.375 1.00 17.59 208 PHE A CA 1
ATOM 1692 C C . PHE A 1 208 ? 5.870 44.914 44.480 1.00 18.13 208 PHE A C 1
ATOM 1693 O O . PHE A 1 208 ? 6.018 45.798 43.640 1.00 22.74 208 PHE A O 1
ATOM 1701 N N . ASP A 1 209 ? 6.732 43.929 44.669 1.00 13.93 209 ASP A N 1
ATOM 1702 C CA . ASP A 1 209 ? 7.938 43.800 43.857 1.00 15.30 209 ASP A CA 1
ATOM 1703 C C . ASP A 1 209 ? 7.642 42.871 42.683 1.00 13.82 209 ASP A C 1
ATOM 1704 O O . ASP A 1 209 ? 7.630 41.656 42.868 1.00 15.57 209 ASP A O 1
ATOM 1709 N N . GLN A 1 210 ? 7.371 43.461 41.516 1.00 15.10 210 GLN A N 1
ATOM 1710 C CA . GLN A 1 210 ? 6.975 42.649 40.360 1.00 12.49 210 GLN A CA 1
ATOM 1711 C C . GLN A 1 210 ? 8.066 41.680 39.940 1.00 16.07 210 GLN A C 1
ATOM 1712 O O . GLN A 1 210 ? 7.786 40.533 39.592 1.00 15.25 210 GLN A O 1
ATOM 1718 N N . SER A 1 211 ? 9.306 42.186 39.937 1.00 14.17 211 SER A N 1
ATOM 1719 C CA . SER A 1 211 ? 10.424 41.369 39.475 1.00 13.03 211 SER A CA 1
ATOM 1720 C C . SER A 1 211 ? 10.643 40.169 40.371 1.00 16.43 211 SER A C 1
ATOM 1721 O O . SER A 1 211 ? 10.882 39.039 39.920 1.00 16.72 211 SER A O 1
ATOM 1724 N N . LYS A 1 212 ? 10.539 40.384 41.689 1.00 14.06 212 LYS A N 1
ATOM 1725 C CA . LYS A 1 212 ? 10.766 39.247 42.588 1.00 14.60 212 LYS A CA 1
ATOM 1726 C C . LYS A 1 212 ? 9.639 38.227 42.456 1.00 12.75 212 LYS A C 1
ATOM 1727 O O . LYS A 1 212 ? 9.862 37.015 42.562 1.00 15.91 212 LYS A O 1
ATOM 1733 N N . TYR A 1 213 ? 8.428 38.723 42.206 1.00 13.48 213 TYR A N 1
ATOM 1734 C CA . TYR A 1 213 ? 7.291 37.811 42.067 1.00 12.96 213 TYR A CA 1
ATOM 1735 C C . TYR A 1 213 ? 7.455 36.939 40.824 1.00 13.80 213 TYR A C 1
ATOM 1736 O O . TYR A 1 213 ? 7.284 35.704 40.881 1.00 16.68 213 TYR A O 1
ATOM 1745 N N . LEU A 1 214 ? 7.784 37.578 39.716 1.00 12.88 214 LEU A N 1
ATOM 1746 C CA . LEU A 1 214 ? 7.878 36.861 38.442 1.00 12.28 214 LEU A CA 1
ATOM 1747 C C . LEU A 1 214 ? 9.108 35.963 38.399 1.00 13.15 214 LEU A C 1
ATOM 1748 O O . LEU A 1 214 ? 9.222 35.044 37.580 1.00 11.59 214 LEU A O 1
ATOM 1753 N N . MET A 1 215 ? 10.086 36.185 39.288 1.00 12.60 215 MET A N 1
ATOM 1754 C CA . MET A 1 215 ? 11.286 35.358 39.302 1.00 13.10 215 MET A CA 1
ATOM 1755 C C . MET A 1 215 ? 11.013 33.881 39.517 1.00 12.20 215 MET A C 1
ATOM 1756 O O . MET A 1 215 ? 11.810 33.017 39.094 1.00 14.49 215 MET A O 1
ATOM 1761 N N . MET A 1 216 ? 9.860 33.548 40.140 1.00 13.34 216 MET A N 1
ATOM 1762 C CA . MET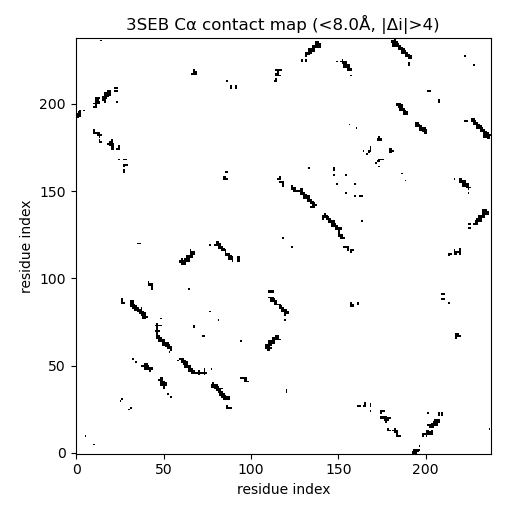 A 1 216 ? 9.537 32.128 40.277 1.00 11.35 216 MET A CA 1
ATOM 1763 C C . MET A 1 216 ? 9.489 31.398 38.943 1.00 12.97 216 MET A C 1
ATOM 1764 O O . MET A 1 216 ? 9.676 30.170 38.890 1.00 15.83 216 MET A O 1
ATOM 1769 N N . TYR A 1 217 ? 9.266 32.118 37.847 1.00 10.90 217 TYR A N 1
ATOM 1770 C CA . TYR A 1 217 ? 9.214 31.427 36.567 1.00 10.65 217 TYR A CA 1
ATOM 1771 C C . TYR A 1 217 ? 10.592 31.205 35.945 1.00 12.11 217 TYR A C 1
ATOM 1772 O O . TYR A 1 217 ? 10.694 30.670 34.834 1.00 12.69 217 TYR A O 1
ATOM 1781 N N . ASN A 1 218 ? 11.680 31.595 36.624 1.00 11.73 218 ASN A N 1
ATOM 1782 C CA . ASN A 1 218 ? 12.983 31.501 35.993 1.00 11.81 218 ASN A CA 1
ATOM 1783 C C . ASN A 1 218 ? 13.499 30.074 35.881 1.00 12.51 218 ASN A C 1
ATOM 1784 O O . ASN A 1 218 ? 14.544 29.872 35.258 1.00 14.40 218 ASN A O 1
ATOM 1789 N N . ASP A 1 219 ? 12.798 29.086 36.413 1.00 12.46 219 ASP A N 1
ATOM 1790 C CA . ASP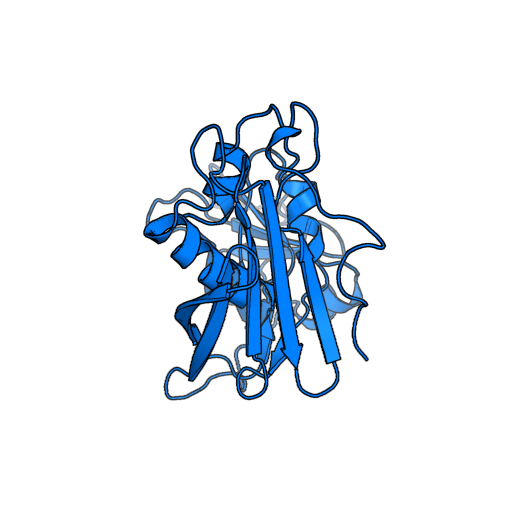 A 1 219 ? 13.203 27.702 36.234 1.00 13.31 219 ASP A CA 1
ATOM 1791 C C . ASP A 1 219 ? 12.751 27.164 34.886 1.00 13.15 219 ASP A C 1
ATOM 1792 O O . ASP A 1 219 ? 13.123 26.046 34.526 1.00 14.72 219 ASP A O 1
ATOM 1797 N N . ASN A 1 220 ? 11.966 27.932 34.133 1.00 12.73 220 ASN A N 1
ATOM 1798 C CA . ASN A 1 220 ? 11.473 27.479 32.818 1.00 12.27 220 ASN A CA 1
ATOM 1799 C C . ASN A 1 220 ? 10.730 26.155 32.920 1.00 15.19 220 ASN A C 1
ATOM 1800 O O . ASN A 1 220 ? 10.772 25.339 31.983 1.00 15.69 220 ASN A O 1
ATOM 1805 N N . LYS A 1 221 ? 10.054 25.906 34.035 1.00 10.86 221 LYS A N 1
ATOM 1806 C CA . LYS A 1 221 ? 9.399 24.611 34.244 1.00 12.55 221 LYS A CA 1
ATOM 1807 C C . LYS A 1 221 ? 8.355 24.364 33.169 1.00 13.12 221 LYS A C 1
ATOM 1808 O O . LYS A 1 221 ? 7.571 25.249 32.822 1.00 12.09 221 LYS A O 1
ATOM 1814 N N . MET A 1 222 ? 8.363 23.139 32.641 1.00 15.29 222 MET A N 1
ATOM 1815 C CA . MET A 1 222 ? 7.446 22.713 31.613 1.00 13.36 222 MET A CA 1
ATOM 1816 C C . MET A 1 222 ? 6.645 21.492 32.062 1.00 19.01 222 MET A C 1
ATOM 1817 O O . MET A 1 222 ? 7.075 20.682 32.874 1.00 19.72 222 MET A O 1
ATOM 1822 N N . VAL A 1 223 ? 5.476 21.374 31.466 1.00 14.46 223 VAL A N 1
ATOM 1823 C CA . VAL A 1 223 ? 4.607 20.221 31.624 1.00 14.85 223 VAL A CA 1
ATOM 1824 C C . VAL A 1 223 ? 4.191 19.725 30.238 1.00 15.08 223 VAL A C 1
ATOM 1825 O O . VAL A 1 223 ? 4.258 20.462 29.252 1.00 15.71 223 VAL A O 1
ATOM 1829 N N . ASP A 1 224 ? 3.745 18.477 30.168 1.00 16.22 224 ASP A N 1
ATOM 1830 C CA . ASP A 1 224 ? 3.208 17.940 28.912 1.00 15.71 224 ASP A CA 1
ATOM 1831 C C . ASP A 1 224 ? 1.754 18.362 28.773 1.00 13.67 224 ASP A C 1
ATOM 1832 O O . ASP A 1 224 ? 0.994 18.093 29.717 1.00 16.14 224 ASP A O 1
ATOM 1837 N N . SER A 1 225 ? 1.360 19.056 27.707 1.00 14.64 225 SER A N 1
ATOM 1838 C CA . SER A 1 225 ? 0.019 19.614 27.628 1.00 12.60 225 SER A CA 1
ATOM 1839 C C . SER A 1 225 ? -1.054 18.534 27.560 1.00 16.63 225 SER A C 1
ATOM 1840 O O . SER A 1 225 ? -2.222 18.825 27.833 1.00 22.64 225 SER A O 1
ATOM 1843 N N . LYS A 1 226 ? -0.664 17.313 27.217 1.00 17.75 226 LYS A N 1
ATOM 1844 C CA . LYS A 1 226 ? -1.688 16.271 27.157 1.00 21.33 226 LYS A CA 1
ATOM 1845 C C . LYS A 1 226 ? -1.951 15.679 28.534 1.00 21.12 226 LYS A C 1
ATOM 1846 O O . LYS A 1 226 ? -3.050 15.138 28.717 1.00 27.04 226 LYS A O 1
ATOM 1852 N N . ASP A 1 227 ? -1.026 15.786 29.487 1.00 17.36 227 ASP A N 1
ATOM 1853 C CA . ASP A 1 227 ? -1.170 15.125 30.781 1.00 14.62 227 ASP A CA 1
ATOM 1854 C C . ASP A 1 227 ? -1.552 16.090 31.899 1.00 26.66 227 ASP A C 1
ATOM 1855 O O . ASP A 1 227 ? -1.985 15.655 32.966 1.00 28.38 227 ASP A O 1
ATOM 1860 N N . VAL A 1 228 ? -1.369 17.391 31.710 1.00 17.19 228 VAL A N 1
ATOM 1861 C CA . VAL A 1 228 ? -1.534 18.290 32.864 1.00 17.27 228 VAL A CA 1
ATOM 1862 C C . VAL A 1 228 ? -2.991 18.652 33.112 1.00 14.42 228 VAL A C 1
ATOM 1863 O O . VAL A 1 228 ? -3.742 18.817 32.153 1.00 19.57 228 VAL A O 1
ATOM 1867 N N . LYS A 1 229 ? -3.346 18.822 34.377 1.00 15.02 229 LYS A N 1
ATOM 1868 C CA . LYS A 1 229 ? -4.624 19.327 34.845 1.00 18.13 229 LYS A CA 1
ATOM 1869 C C . LYS A 1 229 ? -4.392 20.541 35.741 1.00 15.61 229 LYS A C 1
ATOM 1870 O O . LYS A 1 229 ? -3.358 20.590 36.409 1.00 17.32 229 LYS A O 1
ATOM 1876 N N . ILE A 1 230 ? -5.301 21.506 35.737 1.00 15.74 230 ILE A N 1
ATOM 1877 C CA . ILE A 1 230 ? -5.111 22.709 36.565 1.00 15.99 230 ILE A CA 1
ATOM 1878 C C . ILE A 1 230 ? -6.261 22.841 37.550 1.00 13.05 230 ILE A C 1
ATOM 1879 O O . ILE A 1 230 ? -7.426 22.688 37.207 1.00 15.10 230 ILE A O 1
ATOM 1884 N N . GLU A 1 231 ? -5.915 23.149 38.804 1.00 14.11 231 GLU A N 1
ATOM 1885 C CA . GLU A 1 231 ? -6.951 23.455 39.792 1.00 13.32 231 GLU A CA 1
ATOM 1886 C C . GLU A 1 231 ? -6.634 24.807 40.423 1.00 12.49 231 GLU A C 1
ATOM 1887 O O . GLU A 1 231 ? -5.458 25.077 40.684 1.00 16.81 231 GLU A O 1
ATOM 1893 N N . VAL A 1 232 ? -7.637 25.631 40.647 1.00 12.26 232 VAL A N 1
ATOM 1894 C CA . VAL A 1 232 ? -7.443 26.921 41.311 1.00 13.74 232 VAL A CA 1
ATOM 1895 C C . VAL A 1 232 ? -8.290 26.938 42.577 1.00 16.22 232 VAL A C 1
ATOM 1896 O O . VAL A 1 232 ? -9.482 26.650 42.493 1.00 15.06 232 VAL A O 1
ATOM 1900 N N . TYR A 1 233 ? -7.699 27.299 43.705 1.00 14.78 233 TYR A N 1
ATOM 1901 C CA . TYR A 1 233 ? -8.405 27.339 44.986 1.00 15.07 233 TYR A CA 1
ATOM 1902 C C . TYR A 1 233 ? -8.392 28.763 45.534 1.00 16.43 233 TYR A C 1
ATOM 1903 O O . TYR A 1 233 ? -7.305 29.269 45.870 1.00 16.14 233 TYR A O 1
ATOM 1912 N N . LEU A 1 234 ? -9.581 29.336 45.563 1.00 13.99 234 LEU A N 1
ATOM 1913 C CA . LEU A 1 234 ? -9.756 30.702 46.053 1.00 15.07 234 LEU A CA 1
ATOM 1914 C C . LEU A 1 234 ? -10.557 30.691 47.347 1.00 16.88 234 LEU A C 1
ATOM 1915 O O . LEU A 1 234 ? -11.476 29.885 47.479 1.00 17.55 234 LEU A O 1
ATOM 1920 N N . THR A 1 235 ? -10.235 31.599 48.264 1.00 17.53 235 THR A N 1
ATOM 1921 C CA . THR A 1 235 ? -11.153 31.818 49.390 1.00 18.37 235 THR A CA 1
ATOM 1922 C C . THR A 1 235 ? -11.608 33.269 49.380 1.00 23.33 235 THR A C 1
ATOM 1923 O O . THR A 1 235 ? -10.856 34.194 49.069 1.00 20.36 235 THR A O 1
ATOM 1927 N N . THR A 1 236 ? -12.888 33.426 49.717 1.00 25.93 236 THR A N 1
ATOM 1928 C CA . THR A 1 236 ? -13.469 34.760 49.608 1.00 32.75 236 THR A CA 1
ATOM 1929 C C . THR A 1 236 ? -13.134 35.588 50.840 1.00 29.42 236 THR A C 1
ATOM 1930 O O . THR A 1 236 ? -12.980 35.061 51.939 1.00 27.89 236 THR A O 1
ATOM 1934 N N . LYS A 1 237 ? -13.010 36.888 50.594 1.00 33.78 237 LYS A N 1
ATOM 1935 C CA . LYS A 1 237 ? -12.737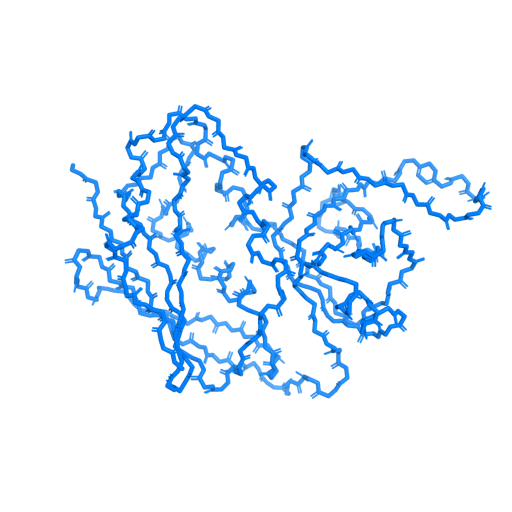 37.848 51.650 1.00 39.89 237 LYS A CA 1
ATOM 1936 C C . LYS A 1 237 ? -13.992 38.048 52.497 1.00 42.20 237 LYS A C 1
ATOM 1937 O O . LYS A 1 237 ? -15.091 38.094 51.939 1.00 58.65 237 LYS A O 1
ATOM 1943 N N . LYS A 1 238 ? -13.796 38.155 53.802 1.00 39.14 238 LYS A N 1
ATOM 1944 C CA . LYS A 1 238 ? -14.883 38.440 54.731 1.00 61.04 238 LYS A CA 1
ATOM 1945 C C . LYS A 1 238 ? -15.791 39.557 54.219 1.00 54.43 238 LYS A C 1
ATOM 1946 O O . LYS A 1 238 ? -14.488 41.092 54.268 1.00 37.31 238 LYS A O 1
#

Solvent-accessible surface area: 12187 Å² total; per-residue (Å²): 164,65,66,89,65,22,143,78,86,114,27,65,64,6,65,130,15,99,19,71,4,54,59,0,47,75,4,0,29,73,74,57,0,63,13,122,72,33,73,4,97,27,43,73,72,142,45,0,0,2,0,65,10,116,17,133,134,97,11,77,16,38,29,0,19,0,21,2,116,56,111,109,29,0,69,106,6,69,78,107,117,0,1,0,17,0,1,17,8,102,201,78,24,140,2,48,65,73,63,97,113,48,84,106,89,71,68,126,53,134,78,0,1,0,4,0,2,0,5,80,26,118,66,15,66,36,152,172,135,65,61,5,70,0,101,0,25,18,82,60,136,59,126,44,58,19,72,9,91,7,66,21,88,87,0,4,1,6,9,0,0,4,42,0,0,46,78,0,8,92,76,63,110,0,2,56,122,104,47,0,52,11,36,17,0,26,0,35,0,30,34,96,159,43,7,18,22,28,26,0,0,0,50,83,32,91,161,31,69,23,15,154,33,0,75,56,6,27,48,9,72,78,2,13,3,138,48,8,111,2,37,0,58,2,56,67,69,232

InterPro domains:
  IPR006123 Staphylococcal/Streptococcal toxin, beta-grasp domain [PF02876] (160-261)
  IPR006126 Staphylococcal enterotoxin/Streptococcal pyrogenic exotoxin, conserved site [PS00277] (142-151)
  IPR006126 Staphylococcal enterotoxin/Streptococcal pyrogenic exotoxin, conserved site [PS00278] (179-202)
  IPR006173 Staphylococcal/Streptococcal toxin, OB-fold [PF01123] (50-147)
  IPR006177 Staphylococcal/streptococcal toxin, bacterial [PR00279] (140-152)
  IPR006177 Staphylococcal/streptococcal toxin, bacterial [PR00279] (179-195)
  IPR008992 Enterotoxin [SSF50203] (29-148)
  IPR013307 Superantigen, staphylococcal/streptococcal toxin, bacterial [PR01898] (94-120)
  IPR013307 Superantigen, staphylococcal/streptococcal toxin, bacterial [PR01898] (138-151)
  IPR013307 Superantigen, staphylococcal/streptococcal toxin, bacterial [PR01898] (179-192)
  IPR013307 Superantigen, staphylococcal/strept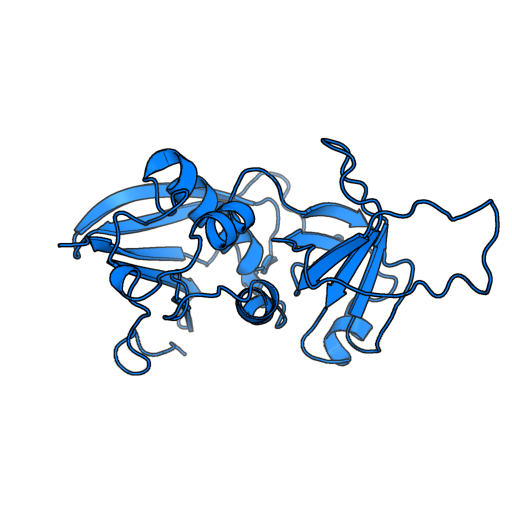ococcal toxin, bacterial [PR01898] (192-206)
  IPR013307 Superantigen, staphylococcal/streptococcal toxin, bacterial [PR01898] (244-260)
  IPR016091 Superantigen toxin, C-terminal [SSF54334] (150-264)

Secondary structure (DSSP, 8-state):
-BPPPSSSSPPPPGGGB-S-THHHHGGGSS--EEEEEEE--B-SSTTEEEE----TTT---SEEEEE-SSHHHHHHHTTSEEEEEE--B-TT------STT--S---S--EEEEE--EEESTT-EEEEEEEEEEEEEETTEEEEEEEEEEEESEEEHHHHHHHHHHHHHHHH-SS-SS--SEEEEEEEEEETTEEEEEE-SPPSBS---HHHHHGGGGG--EEETTTEEEEEEEEE--

Organism: Staphylococcus aureus (NCBI:txid1280)

GO terms:
  GO:0005515 protein binding (F, IPI)

CATH classification: 2.40.50.110 (+1 more: 3.10.20.120)

Sequence (238 aa):
ESQPDPKPDELHKSSKFTGLMENMKVLYDDNHVSAINVKSIDQFLYFDLIYSIKDTKLGNYDNVRVEFKNKDLADKYKDKYVDVFGANYYYQCYFSKKTNDINSHQTDKRKTCMYGGVTEHNGNQLDKYRSITVRVFEDGKNLLSFDVQTNKKKVTAQELDYLTRHYLVKNKKLYEFNNSPYETGYIKFIENENSFWYDMMPAPGDKFDQSKYLMMYNDNKMVDSKDVKIEVYLTTKK

Foldseek 3Di:
DEDDPAPPPHFAFQVQAQAWLVVLVLQLADDWDKDAFFAFDFAFDLQKTKTQGAPVPPRQARMEIEGAPDNVVCVVRHGATKIATAGKDDPPDDGDGPPPVDDPCPPPGHYIYAAARIDHRPPFFAPDKDWAKEFEAEVRHGPDMDIDIDGTQKGFPRRVVSRVVNVCCVPVVCTDRGGGQFTWKKKKKDFPPYIDIDTSHAHGDHDGDPVVRRNVCNNNHIGGSVGMHMYMYTYGDD

Radius of gyration: 18.24 Å; Cα contacts (8 Å, |Δi|>4): 524; chains: 1; bounding box: 48×43×44 Å